Protein 7K5N (pdb70)

Sequence (237 aa):
ERSLQRELQQRLLATNHQLRHVFIEPYLNEMERQFSLIYDQIKVEDISGPRLRNTDSYLREWRLYKGVMADLIYIYVGTAERQMLIYPEWQADADFDPRVRPWYQLASQHVGKMVWTEPYYDYTNGTLVIALARAITDKEGKVRGVFAVDAILAPFSAQLNRQWNSGYQMIVNQSGKVLAHPDPSQLLKPMTHPTWLSRFSGEDGIFLDQASRQFVAYSSRLPDHNWVLISVLPASSI

Solvent-accessible surface area: 11908 Å² total

Nearest PDB structures (foldseek):
  7k5n-assembly1_A-2  TM=1.004E+00  e=1.304E-51  Aeromonas caviae
  6mni-assembly1_B  TM=7.266E-01  e=1.705E-14  Pseudomonas syringae pv. actinidiae
  6iov-assembly1_B-2  TM=7.358E-01  e=7.005E-14  Vibrio cholerae
  5ltv-assembly3_C  TM=7.178E-01  e=5.152E-14  Pseudomonas aeruginosa
  7w0w-assembly1_A  TM=8.661E-01  e=5.706E-07  Bacillus velezensis

Structure (mmCIF, N/CA/C/O backbone):
data_7K5N
#
_entry.id   7K5N
#
_cell.length_a   86.188
_cell.length_b   86.188
_cell.length_c   75.078
_cell.angle_alpha   90.000
_cell.angle_beta   90.000
_cell.angle_gamma   90.000
#
_symmetry.space_group_name_H-M   'P 41 2 2'
#
loop_
_entity.id
_entity.type
_entity.pdbx_description
1 polymer 'Sensor domain-containing diguanylate cyclase'
2 non-polymer PROLINE
3 non-polymer GLYCEROL
4 water water
#
loop_
_atom_site.group_PDB
_atom_site.id
_atom_site.type_symbol
_atom_site.label_atom_id
_atom_site.label_alt_id
_atom_site.label_comp_id
_atom_site.label_asym_id
_atom_site.label_entity_id
_atom_site.label_seq_id
_atom_site.pdbx_PDB_ins_code
_atom_site.Cartn_x
_atom_site.Cartn_y
_atom_site.Cartn_z
_atom_site.occupancy
_atom_site.B_iso_or_equiv
_atom_site.auth_seq_id
_atom_site.auth_comp_id
_a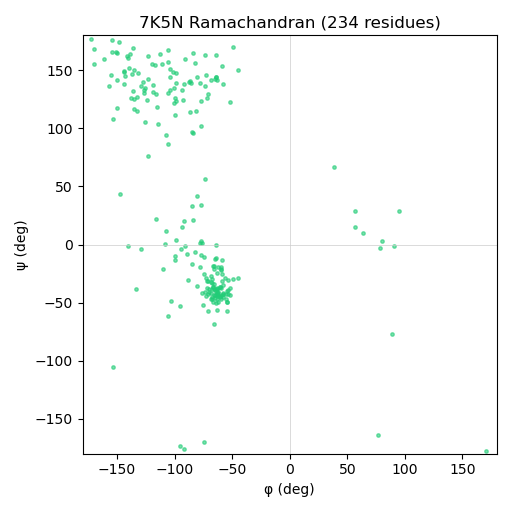tom_site.auth_asym_id
_atom_site.auth_atom_id
_atom_site.pdbx_PDB_model_num
ATOM 1 N N . GLU A 1 25 ? 9.631 3.174 59.500 1.00 87.21 44 GLU A N 1
ATOM 2 C CA . GLU A 1 25 ? 8.408 3.233 58.700 1.00 88.34 44 GLU A CA 1
ATOM 3 C C . GLU A 1 25 ? 8.676 3.729 57.263 1.00 95.42 44 GLU A C 1
ATOM 4 O O . GLU A 1 25 ? 9.326 3.044 56.459 1.00 90.99 44 GLU A O 1
ATOM 7 N N . ARG A 1 26 ? 8.147 4.902 56.925 1.00 101.73 45 ARG A N 1
ATOM 8 C CA . ARG A 1 26 ? 8.413 5.531 55.634 1.00 97.85 45 ARG A CA 1
ATOM 9 C C . ARG A 1 26 ? 9.485 6.610 55.724 1.00 94.91 45 ARG A C 1
ATOM 10 O O . ARG A 1 26 ? 9.990 7.057 54.688 1.00 97.01 45 ARG A O 1
ATOM 31 N N . SER A 1 27 ? 9.842 7.042 56.931 1.00 95.43 46 SER A N 1
ATOM 32 C CA . SER A 1 27 ? 10.972 7.946 57.088 1.00 98.50 46 SER A CA 1
ATOM 33 C C . SER A 1 27 ? 12.287 7.292 56.679 1.00 93.71 46 SER A C 1
ATOM 34 O O . SER A 1 27 ? 13.301 7.992 56.562 1.00 87.39 46 SER A O 1
ATOM 42 N N . LEU A 1 28 ? 12.298 5.970 56.488 1.00 93.93 47 LEU A N 1
ATOM 43 C CA . LEU A 1 28 ? 13.454 5.313 55.890 1.00 86.37 47 LEU A CA 1
ATOM 44 C C . LEU A 1 28 ? 13.714 5.873 54.498 1.00 85.50 47 LEU A C 1
ATOM 45 O O . LEU A 1 28 ? 14.849 6.215 54.147 1.00 79.90 47 LEU A O 1
ATOM 49 N N . GLN A 1 29 ? 12.663 5.990 53.691 1.00 83.89 48 GLN A N 1
ATOM 50 C CA . GLN A 1 29 ? 12.821 6.597 52.380 1.00 75.64 48 GLN A CA 1
ATOM 51 C C . GLN A 1 29 ? 13.184 8.067 52.482 1.00 71.96 48 GLN A C 1
ATOM 52 O O . GLN A 1 29 ? 13.757 8.612 51.535 1.00 76.11 48 GLN A O 1
ATOM 66 N N . ARG A 1 30 ? 12.910 8.710 53.610 1.00 79.64 49 ARG A N 1
ATOM 67 C CA . ARG A 1 30 ? 13.365 10.080 53.824 1.00 79.57 49 ARG A CA 1
ATOM 68 C C . ARG A 1 30 ? 14.891 10.131 53.901 1.00 77.48 49 ARG A C 1
ATOM 69 O O . ARG A 1 30 ? 15.534 10.690 53.004 1.00 77.52 49 ARG A O 1
ATOM 73 N N . GLU A 1 31 ? 15.487 9.560 54.957 1.00 75.61 50 GLU A N 1
ATOM 74 C CA . GLU A 1 31 ? 16.943 9.626 55.103 1.00 75.69 50 GLU A CA 1
ATOM 75 C C . GLU A 1 31 ? 17.636 9.047 53.878 1.00 64.17 50 GLU A C 1
ATOM 76 O O . GLU A 1 31 ? 18.769 9.425 53.569 1.00 59.26 50 GLU A O 1
ATOM 88 N N . LEU A 1 32 ? 16.983 8.108 53.204 1.00 59.24 51 LEU A N 1
ATOM 89 C CA . LEU A 1 32 ? 17.604 7.417 52.083 1.00 66.33 51 LEU A CA 1
ATOM 90 C C . LEU A 1 32 ? 17.737 8.335 50.877 1.00 61.05 51 LEU A C 1
ATOM 91 O O . LEU A 1 32 ? 18.764 8.334 50.179 1.00 54.81 51 LEU A O 1
ATOM 107 N N . GLN A 1 33 ? 16.705 9.112 50.601 1.00 59.44 52 GLN A N 1
ATOM 108 C CA . GLN A 1 33 ? 16.804 10.028 49.476 1.00 59.73 52 GLN A CA 1
ATOM 109 C C . GLN A 1 33 ? 17.785 11.140 49.781 1.00 56.10 52 GLN A C 1
ATOM 110 O O . GLN A 1 33 ? 18.614 11.491 48.933 1.00 49.59 52 GLN A O 1
ATOM 124 N N . GLN A 1 34 ? 17.762 11.663 50.999 1.00 56.84 53 GLN A N 1
ATOM 125 C CA . GLN A 1 34 ? 18.690 12.742 51.297 1.00 60.01 53 GLN A CA 1
ATOM 126 C C . GLN A 1 34 ? 20.128 12.231 51.296 1.00 55.62 53 GLN A C 1
ATOM 127 O O . GLN A 1 34 ? 21.042 12.983 50.929 1.00 54.05 53 GLN A O 1
ATOM 141 N N . ARG A 1 35 ? 20.346 10.953 51.646 1.00 46.84 54 ARG A N 1
ATOM 142 C CA . ARG A 1 35 ? 21.699 10.409 51.547 1.00 51.59 54 ARG A CA 1
ATOM 143 C C . ARG A 1 35 ? 22.110 10.183 50.074 1.00 43.72 54 ARG A C 1
ATOM 144 O O . ARG A 1 35 ? 23.268 10.425 49.709 1.00 49.60 54 ARG A O 1
ATOM 148 N N . LEU A 1 36 ? 21.208 9.619 49.280 1.00 50.01 55 LEU A N 1
ATOM 149 C CA . LEU A 1 36 ? 21.469 9.396 47.863 1.00 50.99 55 LEU A CA 1
ATOM 150 C C . LEU A 1 36 ? 21.735 10.707 47.147 1.00 48.72 55 LEU A C 1
ATOM 151 O O . LEU A 1 36 ? 22.551 10.764 46.216 1.00 55.16 55 LEU A O 1
ATOM 167 N N . LEU A 1 37 ? 21.036 11.765 47.546 1.00 42.70 56 LEU A N 1
ATOM 168 C CA . LEU A 1 37 ? 21.303 13.072 46.978 1.00 53.19 56 LEU A CA 1
ATOM 169 C C . LEU A 1 37 ? 22.624 13.625 47.468 1.00 50.19 56 LEU A C 1
ATOM 170 O O . LEU A 1 37 ? 23.340 14.290 46.697 1.00 44.47 56 LEU A O 1
ATOM 186 N N . ALA A 1 38 ? 22.969 13.391 48.743 1.00 51.59 57 ALA A N 1
ATOM 187 C CA . ALA A 1 38 ? 24.218 13.933 49.255 1.00 45.78 57 ALA A CA 1
ATOM 188 C C . ALA A 1 38 ? 25.411 13.250 48.589 1.00 40.69 57 ALA A C 1
ATOM 189 O O . ALA A 1 38 ? 26.419 13.901 48.310 1.00 46.12 57 ALA A O 1
ATOM 196 N N . THR A 1 39 ? 25.306 11.941 48.351 1.00 42.85 58 THR A N 1
ATOM 197 C CA . THR A 1 39 ? 26.381 11.206 47.705 1.00 44.50 58 THR A CA 1
ATOM 198 C C . THR A 1 39 ? 26.548 11.675 46.258 1.00 43.66 58 THR A C 1
ATOM 199 O O . THR A 1 39 ? 27.667 11.746 45.750 1.00 42.21 58 THR A O 1
ATOM 210 N N . ASN A 1 40 ? 25.432 11.988 45.600 1.00 50.07 59 ASN A N 1
ATOM 211 C CA . ASN A 1 40 ? 25.461 12.500 44.225 1.00 43.67 59 ASN A CA 1
ATOM 212 C C . ASN A 1 40 ? 26.176 13.847 44.156 1.00 47.06 59 ASN A C 1
ATOM 213 O O . ASN A 1 40 ? 27.096 14.015 43.359 1.00 50.21 59 ASN A O 1
ATOM 224 N N . HIS A 1 41 ? 25.845 14.788 45.067 1.00 43.89 60 HIS A N 1
ATOM 225 C CA . HIS A 1 41 ? 26.568 16.069 45.112 1.00 47.52 60 HIS A CA 1
ATOM 226 C C . HIS A 1 41 ? 28.055 15.885 45.392 1.00 51.26 60 HIS A C 1
ATOM 227 O O . HIS A 1 41 ? 28.904 16.604 44.843 1.00 50.94 60 HIS A O 1
ATOM 241 N N . GLN A 1 42 ? 28.382 15.016 46.356 1.00 47.14 61 GLN A N 1
ATOM 242 C CA . GLN A 1 42 ? 29.781 14.853 46.730 1.00 43.99 61 GLN A CA 1
ATOM 243 C C . GLN A 1 42 ? 30.546 14.199 45.578 1.00 48.78 61 GLN A C 1
ATOM 244 O O . GLN A 1 42 ? 31.661 14.605 45.263 1.00 48.51 61 GLN A O 1
ATOM 258 N N . LEU A 1 43 ? 29.957 13.192 44.938 1.00 46.00 62 LEU A N 1
ATOM 259 C CA . LEU A 1 43 ? 30.634 12.566 43.800 1.00 49.85 62 LEU A CA 1
ATOM 260 C C . LEU A 1 43 ? 30.826 13.578 42.673 1.00 49.27 62 LEU A C 1
ATOM 261 O O . LEU A 1 43 ? 31.903 13.660 42.075 1.00 52.06 62 LEU A O 1
ATOM 277 N N . ARG A 1 44 ? 29.810 14.400 42.407 1.00 46.76 63 ARG A N 1
ATOM 278 C CA . ARG A 1 44 ? 29.949 15.390 41.348 1.00 48.06 63 ARG A CA 1
ATOM 279 C C . ARG A 1 44 ? 31.044 16.387 41.669 1.00 50.35 63 ARG A C 1
ATOM 280 O O . ARG A 1 44 ? 31.857 16.735 40.819 1.00 49.90 63 ARG A O 1
ATOM 301 N N . HIS A 1 45 ? 31.100 16.816 42.912 1.00 49.57 64 HIS A N 1
ATOM 302 C CA . HIS A 1 45 ? 31.916 17.955 43.296 1.00 47.37 64 HIS A CA 1
ATOM 303 C C . HIS A 1 45 ? 33.384 17.585 43.468 1.00 48.20 64 HIS A C 1
ATOM 304 O O . HIS A 1 45 ? 34.269 18.393 43.169 1.00 49.72 64 HIS A O 1
ATOM 318 N N . VAL A 1 46 ? 33.684 16.390 43.974 1.00 49.12 65 VAL A N 1
ATOM 319 C CA . VAL A 1 46 ? 35.060 16.056 44.326 1.00 46.75 65 VAL A CA 1
ATOM 320 C C . VAL A 1 46 ? 35.683 15.012 43.407 1.00 47.85 65 VAL A C 1
ATOM 321 O O . VAL A 1 46 ? 36.923 14.939 43.347 1.00 45.08 65 VAL A O 1
ATOM 334 N N . PHE A 1 47 ? 34.872 14.202 42.701 1.00 50.23 66 PHE A N 1
ATOM 335 C CA . PHE A 1 47 ? 35.375 13.262 41.705 1.00 48.11 66 PHE A CA 1
ATOM 336 C C . PHE A 1 47 ? 35.115 13.698 40.265 1.00 48.67 66 PHE A C 1
ATOM 337 O O . PHE A 1 47 ? 36.064 13.859 39.496 1.00 44.66 66 PHE A O 1
ATOM 3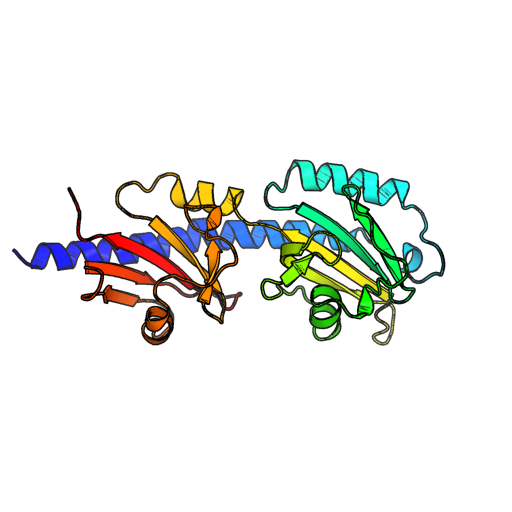54 N N . ILE A 1 48 ? 33.849 13.841 39.867 1.00 48.83 67 ILE A N 1
ATOM 355 C CA . ILE A 1 48 ? 33.533 14.004 38.446 1.00 46.76 67 ILE A CA 1
ATOM 356 C C . ILE A 1 48 ? 34.128 15.299 37.903 1.00 52.14 67 ILE A C 1
ATOM 357 O O . ILE A 1 48 ? 34.833 15.293 36.886 1.00 45.15 67 ILE A O 1
ATOM 373 N N . GLU A 1 49 ? 33.889 16.430 38.588 1.00 45.21 68 GLU A N 1
ATOM 374 C CA . GLU A 1 49 ? 34.359 17.705 38.087 1.00 47.29 68 GLU A CA 1
ATOM 375 C C . GLU A 1 49 ? 35.891 17.778 38.074 1.00 44.01 68 GLU A C 1
ATOM 376 O O . GLU A 1 49 ? 36.469 18.260 37.112 1.00 50.72 68 GLU A O 1
ATOM 388 N N . PRO A 1 50 ? 36.577 17.225 39.076 1.00 42.44 69 PRO A N 1
ATOM 389 C CA . PRO A 1 50 ? 38.059 17.231 39.004 1.00 45.12 69 PRO A CA 1
ATOM 390 C C . PRO A 1 50 ? 38.612 16.273 37.955 1.00 46.33 69 PRO A C 1
ATOM 391 O O . PRO A 1 50 ? 39.660 16.566 37.365 1.00 48.12 69 PRO A O 1
ATOM 402 N N . TYR A 1 51 ? 37.922 15.160 37.699 1.00 44.75 70 TYR A N 1
ATOM 403 C CA . TYR A 1 51 ? 38.357 14.215 36.681 1.00 46.84 70 TYR A CA 1
ATOM 404 C C . TYR A 1 51 ? 38.255 14.843 35.298 1.00 46.01 70 TYR A C 1
ATOM 405 O O . TYR A 1 51 ? 39.184 14.759 34.501 1.00 47.03 70 TYR A O 1
ATOM 423 N N . LEU A 1 52 ? 37.106 15.441 35.003 1.00 43.31 71 LEU A N 1
ATOM 424 C CA . LEU A 1 52 ? 36.905 16.085 33.708 1.00 45.57 71 LEU A CA 1
ATOM 425 C C . LEU A 1 52 ? 37.842 17.259 33.557 1.00 53.38 71 LEU A C 1
ATOM 426 O O . LEU A 1 52 ? 38.490 17.428 32.519 1.00 49.34 71 LEU A O 1
ATOM 442 N N . ASN A 1 53 ? 37.972 18.049 34.609 1.00 46.07 72 ASN A N 1
ATOM 443 C CA . ASN A 1 53 ? 38.837 19.195 34.526 1.00 49.07 72 ASN A CA 1
ATOM 444 C C . ASN A 1 53 ? 40.278 18.803 34.212 1.00 52.78 72 ASN A C 1
ATOM 445 O O . ASN A 1 53 ? 40.983 19.518 33.489 1.00 52.74 72 ASN A O 1
ATOM 456 N N . GLU A 1 54 ? 40.758 17.692 34.767 1.00 43.66 73 GLU A N 1
ATOM 457 C CA . GLU A 1 54 ? 42.151 17.348 34.486 1.00 52.37 73 GLU A CA 1
ATOM 458 C C . GLU A 1 54 ? 42.286 16.839 33.062 1.00 47.21 73 GLU A C 1
ATOM 459 O O . GLU A 1 54 ? 43.267 17.139 32.376 1.00 49.85 73 GLU A O 1
ATOM 471 N N . MET A 1 55 ? 41.321 16.023 32.634 1.00 45.85 74 MET A N 1
ATOM 472 C CA . MET A 1 55 ? 41.322 15.496 31.276 1.00 53.46 74 MET A CA 1
ATOM 473 C C . MET A 1 55 ? 41.328 16.640 30.265 1.00 48.47 74 MET A C 1
ATOM 474 O O . MET A 1 55 ? 42.102 16.625 29.301 1.00 49.35 74 MET A O 1
ATOM 488 N N . GLU A 1 56 ? 40.483 17.657 30.484 1.00 49.38 75 GLU A N 1
ATOM 489 C CA . GLU A 1 56 ? 40.466 18.816 29.589 1.00 53.12 75 GLU A CA 1
ATOM 490 C C . GLU A 1 56 ? 41.713 19.682 29.740 1.00 54.42 75 GLU A C 1
ATOM 491 O O . GLU A 1 56 ? 42.171 20.264 28.753 1.00 51.38 75 GLU A O 1
ATOM 503 N N . ARG A 1 57 ? 42.305 19.758 30.943 1.00 46.94 76 ARG A N 1
ATOM 504 C CA . ARG A 1 57 ? 43.594 20.428 31.052 1.00 44.29 76 ARG A CA 1
ATOM 505 C C . ARG A 1 57 ? 44.676 19.660 30.284 1.00 52.99 76 ARG A C 1
ATOM 506 O O . ARG A 1 57 ? 45.526 20.272 29.634 1.00 53.00 76 ARG A O 1
ATOM 513 N N . GLN A 1 58 ? 44.703 18.333 30.408 1.00 44.15 77 GLN A N 1
ATOM 514 C CA . GLN A 1 58 ? 45.674 17.543 29.670 1.00 46.97 77 GLN A CA 1
ATOM 515 C C . GLN A 1 58 ? 45.443 17.676 28.172 1.00 51.30 77 GLN A C 1
ATOM 516 O O . GLN A 1 58 ? 46.397 17.711 27.396 1.00 52.16 77 GLN A O 1
ATOM 530 N N . PHE A 1 59 ? 44.177 17.722 27.749 1.00 55.06 78 PHE A N 1
ATOM 531 C CA . PHE A 1 59 ? 43.852 17.985 26.354 1.00 49.53 78 PHE A CA 1
ATOM 532 C C . PHE A 1 59 ? 44.500 19.287 25.888 1.00 56.49 78 PHE A C 1
ATOM 533 O O . PHE A 1 59 ? 45.134 19.337 24.833 1.00 54.93 78 PHE A O 1
ATOM 550 N N . SER A 1 60 ? 44.339 20.363 26.659 1.00 49.27 79 SER A N 1
ATOM 551 C CA . SER A 1 60 ? 44.890 21.659 26.245 1.00 47.96 79 SER A CA 1
ATOM 552 C C . SER A 1 60 ? 46.410 21.684 26.256 1.00 53.94 79 SER A C 1
ATOM 553 O O . SER A 1 60 ? 47.026 22.404 25.453 1.00 55.42 79 SER A O 1
ATOM 561 N N . LEU A 1 61 ? 47.034 20.954 27.169 1.00 46.74 80 LEU A N 1
ATOM 562 C CA . LEU A 1 61 ? 48.484 20.861 27.147 1.00 55.23 80 LEU A CA 1
ATOM 563 C C . LEU A 1 61 ? 48.989 20.171 25.886 1.00 56.45 80 LEU A C 1
ATOM 564 O O . LEU A 1 61 ? 50.043 20.543 25.347 1.00 52.29 80 LEU A O 1
ATOM 580 N N . ILE A 1 62 ? 48.301 19.119 25.450 1.00 58.48 81 ILE A N 1
ATOM 581 C CA . ILE A 1 62 ? 48.685 18.429 24.226 1.00 52.78 81 ILE A CA 1
ATOM 582 C C . ILE A 1 62 ? 48.439 19.350 23.032 1.00 58.52 81 ILE A C 1
ATOM 583 O O . ILE A 1 62 ? 49.292 19.529 22.155 1.00 58.60 81 ILE A O 1
ATOM 599 N N . TYR A 1 63 ? 47.272 19.988 23.026 1.00 57.25 82 TYR A N 1
ATOM 600 C CA . TYR A 1 63 ? 46.913 20.893 21.950 1.00 50.49 82 TYR A CA 1
ATOM 601 C C . TYR A 1 63 ? 47.909 22.032 21.796 1.00 64.55 82 TYR A C 1
ATOM 602 O O . TYR A 1 63 ? 48.278 22.384 20.662 1.00 61.36 82 TYR A O 1
ATOM 620 N N . ASP A 1 64 ? 48.344 22.638 22.908 1.00 58.71 83 ASP A N 1
ATOM 621 C CA . ASP A 1 64 ? 49.260 23.768 22.815 1.00 63.39 83 ASP A CA 1
ATOM 622 C C . ASP A 1 64 ? 50.619 23.369 22.252 1.00 56.70 83 ASP A C 1
ATOM 623 O O . ASP A 1 64 ? 51.396 24.241 21.856 1.00 60.13 83 ASP A O 1
ATOM 632 N N . GLN A 1 65 ? 50.960 22.089 22.259 1.00 58.49 84 GLN A N 1
ATOM 633 C CA . GLN A 1 65 ? 52.230 21.694 21.670 1.00 58.50 84 GLN A CA 1
ATOM 634 C C . GLN A 1 65 ? 52.199 21.673 20.142 1.00 63.31 84 GLN A C 1
ATOM 635 O O . GLN A 1 65 ? 53.220 21.343 19.536 1.00 57.95 84 GLN A O 1
ATOM 649 N N . ILE A 1 66 ? 51.067 22.036 19.531 1.00 54.10 85 ILE A N 1
ATOM 650 C CA . ILE A 1 66 ? 50.846 21.910 18.095 1.00 68.84 85 ILE A CA 1
ATOM 651 C C . ILE A 1 66 ? 51.090 23.260 17.454 1.00 63.96 85 ILE A C 1
ATOM 652 O O . ILE A 1 66 ? 50.456 24.261 17.818 1.00 63.28 85 ILE A O 1
ATOM 668 N N . LYS A 1 67 ? 52.002 23.280 16.486 1.00 67.96 86 LYS A N 1
ATOM 669 C CA . LYS A 1 67 ? 52.394 24.494 15.790 1.00 65.43 86 LYS A CA 1
ATOM 670 C C . LYS A 1 67 ? 51.659 24.529 14.463 1.00 69.69 86 LYS A C 1
ATOM 671 O O . LYS A 1 67 ? 51.732 23.563 13.695 1.00 67.87 86 LYS A O 1
ATOM 690 N N . VAL A 1 68 ? 50.946 25.634 14.194 1.00 73.06 87 VAL A N 1
ATOM 691 C CA . VAL A 1 68 ? 50.141 25.702 12.976 1.00 76.13 87 VAL A CA 1
ATOM 692 C C . VAL A 1 68 ? 50.998 25.402 11.753 1.00 76.48 87 VAL A C 1
ATOM 693 O O . VAL A 1 68 ? 50.562 24.722 10.818 1.00 69.42 87 VAL A O 1
ATOM 706 N N . GLU A 1 69 ? 52.234 25.912 11.738 1.00 78.21 88 GLU A N 1
ATOM 707 C CA . GLU A 1 69 ? 53.056 25.773 10.539 1.00 84.98 88 GLU A CA 1
ATOM 708 C C . GLU A 1 69 ? 53.244 24.306 10.168 1.00 86.89 88 GLU A C 1
ATOM 709 O O . GLU A 1 69 ? 53.272 23.970 8.977 1.00 97.37 88 GLU A O 1
ATOM 721 N N . ASP A 1 70 ? 53.329 23.415 11.166 1.00 73.67 89 ASP A N 1
ATOM 722 C CA . ASP A 1 70 ? 53.460 21.997 10.864 1.00 78.79 89 ASP A CA 1
ATOM 723 C C . ASP A 1 70 ? 52.240 21.423 10.136 1.00 77.35 89 ASP A C 1
ATOM 724 O O . ASP A 1 70 ? 52.325 20.292 9.642 1.00 76.88 89 ASP A O 1
ATOM 733 N N . ILE A 1 71 ? 51.120 22.159 10.056 1.00 76.53 90 ILE A N 1
ATOM 734 C CA . ILE A 1 71 ? 49.870 21.560 9.602 1.00 75.41 90 ILE A CA 1
ATOM 735 C C . ILE A 1 71 ? 49.037 22.454 8.698 1.00 75.85 90 ILE A C 1
ATOM 736 O O . ILE A 1 71 ? 47.941 22.057 8.276 1.00 80.81 90 ILE A O 1
ATOM 751 N N . SER A 1 72 ? 49.492 23.674 8.434 1.00 74.61 91 SER A N 1
ATOM 752 C CA . SER A 1 72 ? 48.762 24.498 7.476 1.00 77.57 91 SER A CA 1
ATOM 753 C C . SER A 1 72 ? 49.325 24.362 6.067 1.00 73.88 91 SER A C 1
ATOM 754 O O . SER A 1 72 ? 49.002 25.190 5.209 1.00 67.24 91 SER A O 1
ATOM 761 N N . GLY A 1 73 ? 50.148 23.345 5.818 1.00 64.81 92 GLY A N 1
ATOM 762 C CA . GLY A 1 73 ? 50.803 23.178 4.534 1.00 74.57 92 GLY A CA 1
ATOM 763 C C . GLY A 1 73 ? 50.504 21.839 3.888 1.00 73.82 92 GLY A C 1
ATOM 764 O O . GLY A 1 73 ? 50.074 20.879 4.553 1.00 62.14 92 GLY A O 1
ATOM 768 N N . PRO A 1 74 ? 50.754 21.737 2.572 1.00 69.39 93 PRO A N 1
ATOM 769 C CA . PRO A 1 74 ? 50.294 20.544 1.835 1.00 73.89 93 PRO A CA 1
ATOM 770 C C . PRO A 1 74 ? 50.729 19.245 2.490 1.00 71.41 93 PRO A C 1
ATOM 771 O O . PRO A 1 74 ? 49.930 18.303 2.596 1.00 66.66 93 PRO A O 1
ATOM 782 N N . ARG A 1 75 ? 51.982 19.172 2.928 1.00 68.35 94 ARG A N 1
ATOM 783 C CA . ARG A 1 75 ? 52.502 18.036 3.663 1.00 76.62 94 ARG A CA 1
ATOM 784 C C . ARG A 1 75 ? 52.670 18.388 5.138 1.00 79.14 94 ARG A C 1
ATOM 785 O O . ARG A 1 75 ? 52.812 19.551 5.532 1.00 68.16 94 ARG A O 1
ATOM 798 N N . LEU A 1 76 ? 52.677 17.359 5.958 1.00 73.72 95 LEU A N 1
ATOM 799 C CA . LEU A 1 76 ? 52.876 17.537 7.381 1.00 84.18 95 LEU A CA 1
ATOM 800 C C . LEU A 1 76 ? 54.356 17.422 7.713 1.00 81.38 95 LEU A C 1
ATOM 801 O O . LEU A 1 76 ? 55.057 16.548 7.191 1.00 79.72 95 LEU A O 1
ATOM 817 N N . ARG A 1 77 ? 54.832 18.301 8.582 1.00 79.42 96 ARG A N 1
ATOM 818 C CA . ARG A 1 77 ? 56.219 18.238 9.008 1.00 76.32 96 ARG A CA 1
ATOM 819 C C . ARG A 1 77 ? 56.302 17.812 10.470 1.00 79.86 96 ARG A C 1
ATOM 820 O O . ARG A 1 77 ? 55.353 17.955 11.249 1.00 74.18 96 ARG A O 1
ATOM 827 N N . ASN A 1 78 ? 57.456 17.240 10.815 1.00 74.34 97 ASN A N 1
ATOM 828 C CA . ASN A 1 78 ? 57.764 16.835 12.183 1.00 79.16 97 ASN A CA 1
ATOM 829 C C . ASN A 1 78 ? 56.717 15.872 12.728 1.00 82.39 97 ASN A C 1
ATOM 830 O O . ASN A 1 78 ? 56.479 15.815 13.942 1.00 80.27 97 ASN A O 1
ATOM 841 N N . THR A 1 79 ? 56.086 15.087 11.849 1.00 74.94 98 THR A N 1
ATOM 842 C CA . THR A 1 79 ? 55.078 14.148 12.335 1.00 69.63 98 THR A CA 1
ATOM 843 C C . THR A 1 79 ? 55.691 13.123 13.288 1.00 72.57 98 THR A C 1
ATOM 844 O O . THR A 1 79 ? 55.131 12.860 14.358 1.00 68.77 98 THR A O 1
ATOM 855 N N . ASP A 1 80 ? 56.862 12.567 12.951 1.00 72.31 99 ASP A N 1
ATOM 856 C CA . ASP A 1 80 ? 57.519 11.642 13.874 1.00 72.25 99 ASP A CA 1
ATOM 857 C C . ASP A 1 80 ? 57.515 12.171 15.314 1.00 76.24 99 ASP A C 1
ATOM 858 O O . ASP A 1 80 ? 57.492 11.389 16.267 1.00 7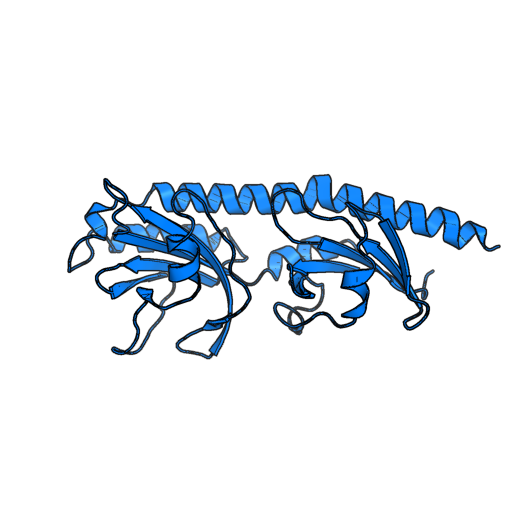1.98 99 ASP A O 1
ATOM 865 N N . SER A 1 81 ? 57.500 13.498 15.494 1.00 77.93 100 SER A N 1
ATOM 866 C CA . SER A 1 81 ? 57.527 14.067 16.840 1.00 74.87 100 SER A CA 1
ATOM 867 C C . SER A 1 81 ? 56.175 13.942 17.538 1.00 71.04 100 SER A C 1
ATOM 868 O O . SER A 1 81 ? 56.106 13.442 18.671 1.00 69.27 100 SER A O 1
ATOM 876 N N . TYR A 1 82 ? 55.099 14.396 16.882 1.00 66.45 101 TYR A N 1
ATOM 877 C CA . TYR A 1 82 ? 53.760 14.312 17.471 1.00 65.19 101 TYR A CA 1
ATOM 878 C C . TYR A 1 82 ? 53.312 12.872 17.708 1.00 64.27 101 TYR A C 1
ATOM 879 O O . TYR A 1 82 ? 52.652 12.586 18.711 1.00 59.32 101 TYR A O 1
ATOM 897 N N . LEU A 1 83 ? 53.628 11.943 16.798 1.00 60.08 102 LEU A N 1
ATOM 898 C CA . LEU A 1 83 ? 53.231 10.562 17.062 1.00 55.74 102 LEU A CA 1
ATOM 899 C C . LEU A 1 83 ? 54.022 9.976 18.225 1.00 65.86 102 LEU A C 1
ATOM 900 O O . LEU A 1 83 ? 53.511 9.109 18.953 1.00 58.13 102 LEU A O 1
ATOM 916 N N . ARG A 1 84 ? 55.280 10.407 18.387 1.00 59.57 103 ARG A N 1
ATOM 917 C CA . ARG A 1 84 ? 56.036 10.039 19.579 1.00 71.14 103 ARG A CA 1
ATOM 918 C C . ARG A 1 84 ? 55.360 10.587 20.835 1.00 59.59 103 ARG A C 1
ATOM 919 O O . ARG A 1 84 ? 55.228 9.869 21.835 1.00 65.81 103 ARG A O 1
ATOM 932 N N . GLU A 1 85 ? 54.897 11.842 20.781 1.00 63.92 104 GLU A N 1
ATOM 933 C CA . GLU A 1 85 ? 54.194 12.455 21.910 1.00 65.33 104 GLU A CA 1
ATOM 934 C C . GLU A 1 85 ? 52.895 11.723 22.205 1.00 60.77 104 GLU A C 1
ATOM 935 O O . GLU A 1 85 ? 52.635 11.310 23.333 1.00 54.73 104 GLU A O 1
ATOM 947 N N . TRP A 1 86 ? 52.029 11.629 21.192 1.00 55.55 105 TRP A N 1
ATOM 948 C CA . TRP A 1 86 ? 50.684 11.087 21.369 1.00 52.55 105 TRP A CA 1
ATOM 949 C C . TRP A 1 86 ? 50.708 9.669 21.905 1.00 57.02 105 TRP A C 1
ATOM 950 O O . TRP A 1 86 ? 49.942 9.337 22.821 1.00 60.83 105 TRP A O 1
ATOM 971 N N . ARG A 1 87 ? 51.609 8.820 21.405 1.00 54.37 106 ARG A N 1
ATOM 972 C CA . ARG A 1 87 ? 51.676 7.478 21.975 1.00 54.99 106 ARG A CA 1
ATOM 973 C C . ARG A 1 87 ? 51.851 7.544 23.482 1.00 55.92 106 ARG A C 1
ATOM 974 O O . ARG A 1 87 ? 51.250 6.765 24.226 1.00 54.80 106 ARG A O 1
ATOM 987 N N . LEU A 1 88 ? 52.712 8.451 23.932 1.00 52.31 107 LEU A N 1
ATOM 988 C CA . LEU A 1 88 ? 53.003 8.607 25.346 1.00 55.92 107 LEU A CA 1
ATOM 989 C C . LEU A 1 88 ? 51.775 9.079 26.120 1.00 53.25 107 LEU A C 1
ATOM 990 O O . LEU A 1 88 ? 51.462 8.535 27.192 1.00 55.27 107 LEU A O 1
ATOM 1006 N N . TYR A 1 89 ? 51.074 10.093 25.587 1.00 53.67 108 TYR A N 1
ATOM 1007 C CA . TYR A 1 89 ? 49.870 10.623 26.224 1.00 55.52 108 TYR A CA 1
ATOM 1008 C C . TYR A 1 89 ? 48.759 9.577 26.319 1.00 56.23 108 TYR A C 1
ATOM 1009 O O . TYR A 1 89 ? 48.148 9.382 27.383 1.00 55.11 108 TYR A O 1
ATOM 1027 N N . LYS A 1 90 ? 48.470 8.910 25.206 1.00 54.57 109 LYS A N 1
ATOM 1028 C CA . LYS A 1 90 ? 47.492 7.836 25.236 1.00 57.10 109 LYS A CA 1
ATOM 1029 C C . LYS A 1 90 ? 47.843 6.820 26.313 1.00 58.89 109 LYS A C 1
ATOM 1030 O O . LYS A 1 90 ? 46.960 6.315 27.016 1.00 61.53 109 LYS A O 1
ATOM 1049 N N . GLY A 1 91 ? 49.135 6.525 26.474 1.00 48.37 110 GLY A N 1
ATOM 1050 C CA . GLY A 1 91 ? 49.558 5.604 27.509 1.00 51.01 110 GLY A CA 1
ATOM 1051 C C . GLY A 1 91 ? 49.173 6.006 28.922 1.00 56.48 110 GLY A C 1
ATOM 1052 O O . GLY A 1 91 ? 49.311 5.168 29.825 1.00 50.64 110 GLY A O 1
ATOM 1056 N N . VAL A 1 92 ? 48.738 7.247 29.126 1.00 54.45 111 VAL A N 1
ATOM 1057 C CA . VAL A 1 92 ? 48.346 7.612 30.505 1.00 56.44 111 VAL A CA 1
ATOM 1058 C C . VAL A 1 92 ? 46.957 8.268 30.577 1.00 47.98 111 VAL A C 1
ATOM 1059 O O . VAL A 1 92 ? 46.463 8.542 31.687 1.00 58.68 111 VAL A O 1
ATOM 1072 N N . MET A 1 93 ? 46.326 8.488 29.431 1.00 51.90 112 MET A N 1
ATOM 1073 C CA . MET A 1 93 ? 44.923 8.909 29.374 1.00 50.58 112 MET A CA 1
ATOM 1074 C C . MET A 1 93 ? 44.074 7.722 28.924 1.00 51.93 112 MET A C 1
ATOM 1075 O O . MET A 1 93 ? 43.768 7.581 27.735 1.00 48.52 112 MET A O 1
ATOM 1089 N N . ALA A 1 94 ? 43.672 6.899 29.884 1.00 44.71 113 ALA A N 1
ATOM 1090 C CA . ALA A 1 94 ? 43.107 5.608 29.534 1.00 5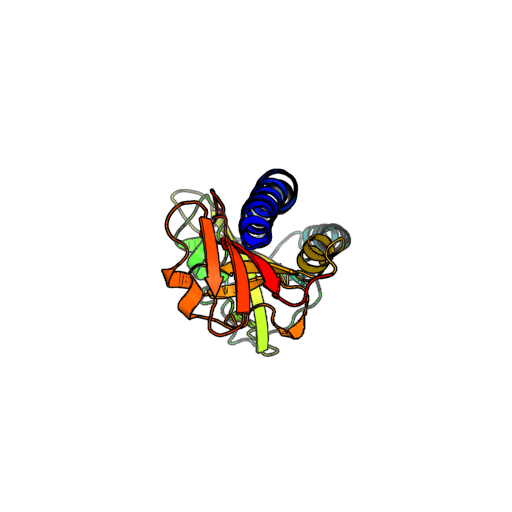0.75 113 ALA A CA 1
ATOM 1091 C C . ALA A 1 94 ? 41.768 5.683 28.814 1.00 45.85 113 ALA A C 1
ATOM 1092 O O . ALA A 1 94 ? 41.365 4.680 28.229 1.00 43.32 113 ALA A O 1
ATOM 1099 N N . ASP A 1 95 ? 41.039 6.812 28.884 1.00 40.71 114 ASP A N 1
ATOM 1100 C CA . ASP A 1 95 ? 39.788 6.920 28.172 1.00 42.27 114 ASP A CA 1
ATOM 1101 C C . ASP A 1 95 ? 39.985 7.166 26.677 1.00 46.27 114 ASP A C 1
ATOM 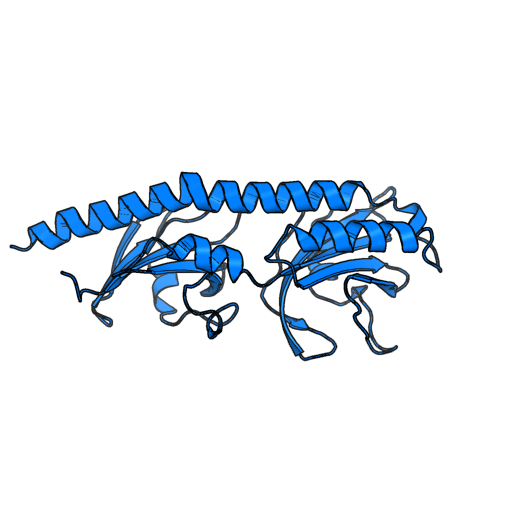1102 O O . ASP A 1 95 ? 39.002 7.099 25.938 1.00 41.23 114 ASP A O 1
ATOM 1111 N N . LEU A 1 96 ? 41.209 7.435 26.207 1.00 41.99 115 LEU A N 1
ATOM 1112 C CA . LEU A 1 96 ? 41.383 7.802 24.804 1.00 47.23 115 LEU A CA 1
ATOM 1113 C C . LEU A 1 96 ? 41.546 6.601 23.877 1.00 43.98 115 LEU A C 1
ATOM 1114 O O . LEU A 1 96 ? 42.179 5.592 24.201 1.00 48.34 115 LEU A O 1
ATOM 1130 N N . ILE A 1 97 ? 40.935 6.726 22.725 1.00 39.12 116 ILE A N 1
ATOM 1131 C CA . ILE A 1 97 ? 41.021 5.731 21.656 1.00 50.94 116 ILE A CA 1
ATOM 1132 C C . ILE A 1 97 ? 41.959 6.164 20.534 1.00 46.07 116 ILE A C 1
ATOM 1133 O O . ILE A 1 97 ? 42.777 5.360 20.071 1.00 47.00 116 ILE A O 1
ATOM 1149 N N . TYR A 1 98 ? 41.803 7.409 20.046 1.00 45.27 117 TYR A N 1
ATOM 1150 C CA . TYR A 1 98 ? 42.730 8.028 19.093 1.00 50.39 117 TYR A CA 1
ATOM 1151 C C . TYR A 1 98 ? 43.056 9.466 19.494 1.00 49.00 117 TYR A C 1
ATOM 1152 O O . TYR A 1 98 ? 42.248 10.173 20.120 1.00 44.94 117 TYR A O 1
ATOM 1170 N N . ILE A 1 99 ? 44.260 9.901 19.142 1.00 45.53 118 ILE A N 1
ATOM 1171 C CA . ILE A 1 99 ? 44.651 11.306 19.175 1.00 45.23 118 ILE A CA 1
ATOM 1172 C C . ILE A 1 99 ? 45.008 11.674 17.746 1.00 51.09 118 ILE A C 1
ATOM 1173 O O . ILE A 1 99 ? 45.755 10.937 17.089 1.00 52.48 118 ILE A O 1
ATOM 1189 N N . TYR A 1 100 ? 44.466 12.780 17.252 1.00 44.62 119 TYR A N 1
ATOM 1190 C CA . TYR A 1 100 ? 44.676 13.106 15.852 1.00 51.54 119 TYR A CA 1
ATOM 1191 C C . TYR A 1 100 ? 44.566 14.601 15.597 1.00 56.78 119 TYR A C 1
ATOM 1192 O O . TYR A 1 100 ? 44.137 15.378 16.451 1.00 50.45 119 TYR A O 1
ATOM 1210 N N . VAL A 1 101 ? 45.033 14.996 14.406 1.00 54.02 120 VAL A N 1
ATOM 1211 C CA . VAL A 1 101 ? 44.758 16.303 13.813 1.00 59.44 120 VAL A CA 1
ATOM 1212 C C . VAL A 1 101 ? 44.346 16.064 12.373 1.00 53.12 120 VAL A C 1
ATOM 1213 O O . VAL A 1 101 ? 45.047 15.346 11.651 1.00 50.37 120 VAL A O 1
ATOM 1226 N N . GLY A 1 102 ? 43.191 16.609 11.987 1.00 53.09 121 GLY A N 1
ATOM 1227 C CA . GLY A 1 102 ? 42.848 16.818 10.595 1.00 57.54 121 GLY A CA 1
ATOM 1228 C C . GLY A 1 102 ? 43.111 18.254 10.160 1.00 62.77 121 GLY A C 1
ATOM 1229 O O . GLY A 1 102 ? 42.995 19.184 10.949 1.00 57.40 121 GLY A O 1
ATOM 1233 N N . THR A 1 103 ? 43.484 18.448 8.879 1.00 57.60 122 THR A N 1
ATOM 1234 C CA . THR A 1 103 ? 43.781 19.794 8.413 1.00 58.97 122 THR A CA 1
ATOM 1235 C C . THR A 1 103 ? 42.830 20.244 7.309 1.00 66.31 122 THR A C 1
ATOM 1236 O O . THR A 1 103 ? 42.254 19.432 6.569 1.00 59.53 122 THR A O 1
ATOM 1247 N N . ALA A 1 104 ? 42.675 21.554 7.203 1.00 68.70 123 ALA A N 1
ATOM 1248 C CA . ALA A 1 104 ? 41.924 22.119 6.090 1.00 71.50 123 ALA A CA 1
ATOM 1249 C C . ALA A 1 104 ? 42.549 21.745 4.747 1.00 70.63 123 ALA A C 1
ATOM 1250 O O . ALA A 1 104 ? 41.864 21.798 3.717 1.00 70.55 123 ALA A O 1
ATOM 1257 N N . GLU A 1 105 ? 43.828 21.332 4.744 1.00 73.24 124 GLU A N 1
ATOM 1258 C CA . GLU A 1 105 ? 44.462 20.669 3.603 1.00 77.03 124 GLU A CA 1
ATOM 1259 C C . GLU A 1 105 ? 44.184 19.163 3.561 1.00 77.03 124 GLU A C 1
ATOM 1260 O O . GLU A 1 105 ? 44.970 18.418 2.935 1.00 73.00 124 GLU A O 1
ATOM 1272 N N . ARG A 1 106 ? 43.118 18.694 4.227 1.00 67.29 125 ARG A N 1
ATOM 1273 C CA . ARG A 1 106 ? 42.667 17.311 4.206 1.00 61.92 125 ARG A CA 1
ATOM 1274 C C . ARG A 1 106 ? 43.752 16.331 4.642 1.00 63.71 125 ARG A C 1
ATOM 1275 O O . ARG A 1 106 ? 43.615 15.118 4.428 1.00 59.88 125 ARG A O 1
ATOM 1296 N N . GLN A 1 107 ? 44.817 16.808 5.259 1.00 61.74 126 GLN A N 1
ATOM 1297 C CA . GLN A 1 107 ? 45.754 15.887 5.882 1.00 59.91 126 GLN A CA 1
ATOM 1298 C C . GLN A 1 107 ? 45.132 15.328 7.175 1.00 61.48 126 GLN A C 1
ATOM 1299 O O . GLN A 1 107 ? 44.143 15.842 7.693 1.00 57.93 126 GLN A O 1
ATOM 1313 N N . MET A 1 108 ? 45.707 14.226 7.651 1.00 49.26 127 MET A N 1
ATOM 1314 C CA . MET A 1 108 ? 45.217 13.516 8.826 1.00 59.62 127 MET A CA 1
ATOM 1315 C C . MET A 1 108 ? 46.435 12.871 9.470 1.00 65.49 127 MET A C 1
ATOM 1316 O O . MET A 1 108 ? 47.125 12.077 8.830 1.00 67.25 127 MET A O 1
ATOM 1330 N N . LEU A 1 109 ? 46.754 13.257 10.706 1.00 47.49 128 LEU A N 1
ATOM 1331 C CA . LEU A 1 109 ? 47.813 12.613 11.473 1.00 48.16 128 LEU A CA 1
ATOM 1332 C C . LEU A 1 109 ? 47.158 12.033 12.723 1.00 58.93 128 LEU A C 1
ATOM 1333 O O . LEU A 1 109 ? 46.324 12.710 13.342 1.00 52.83 128 LEU A O 1
ATOM 1349 N N . ILE A 1 110 ? 47.531 10.808 13.092 1.00 50.74 129 ILE A N 1
ATOM 1350 C CA . ILE A 1 110 ? 46.732 10.054 14.065 1.00 53.97 129 ILE A CA 1
ATOM 1351 C C . ILE A 1 110 ? 47.598 9.004 14.739 1.00 62.01 129 ILE A C 1
ATOM 1352 O O . ILE A 1 110 ? 48.380 8.312 14.096 1.00 54.39 129 ILE A O 1
ATOM 1368 N N . TYR A 1 111 ? 47.434 8.900 16.057 1.00 48.27 130 TYR A N 1
ATOM 1369 C CA . TYR A 1 111 ? 47.941 7.762 16.823 1.00 50.80 130 TYR A CA 1
ATOM 1370 C C . TYR A 1 111 ? 46.771 7.214 17.627 1.00 59.14 130 TYR A C 1
ATOM 1371 O O . TYR A 1 111 ? 45.926 7.994 18.108 1.00 53.03 130 TYR A O 1
ATOM 1389 N N . PRO A 1 112 ? 46.640 5.878 17.743 1.00 52.95 131 PRO A N 1
ATOM 1390 C CA . PRO A 1 112 ? 47.448 4.900 17.004 1.00 56.45 131 PRO A CA 1
ATOM 1391 C C . PRO A 1 112 ? 47.046 4.793 15.537 1.00 50.06 131 PRO A C 1
ATOM 1392 O O . PRO A 1 112 ? 46.266 5.594 15.038 1.00 46.72 131 PRO A O 1
ATOM 1403 N N . GLU A 1 113 ? 47.593 3.783 14.864 1.00 54.80 132 GLU A N 1
ATOM 1404 C CA . GLU A 1 113 ? 47.352 3.584 13.440 1.00 56.97 132 GLU A CA 1
ATOM 1405 C C . GLU A 1 113 ? 45.867 3.572 13.110 1.00 53.70 132 GLU A C 1
ATOM 1406 O O . GLU A 1 113 ? 45.112 2.762 13.657 1.00 58.98 132 GLU A O 1
ATOM 1410 N N . TRP A 1 114 ? 45.458 4.481 12.220 1.00 42.75 133 TRP A N 1
ATOM 1411 C CA . TRP A 1 114 ? 44.104 4.573 11.674 1.00 52.26 133 TRP A CA 1
ATOM 1412 C C . TRP A 1 114 ? 44.122 4.798 10.165 1.00 56.25 133 TRP A C 1
ATOM 1413 O O . TRP A 1 114 ? 44.670 5.801 9.688 1.00 59.30 133 TRP A O 1
ATOM 1434 N N . GLN A 1 115 ? 43.438 3.931 9.419 1.00 56.10 134 GLN A N 1
ATOM 1435 C CA . GLN A 1 115 ? 43.347 4.079 7.966 1.00 67.09 134 GLN A CA 1
ATOM 1436 C C . GLN A 1 115 ? 41.979 4.612 7.559 1.00 60.64 134 GLN A C 1
ATOM 1437 O O . GLN A 1 115 ? 40.968 4.275 8.186 1.00 57.54 134 GLN A O 1
ATOM 1451 N N . ALA A 1 116 ? 41.952 5.443 6.517 1.00 60.66 135 ALA A N 1
ATOM 1452 C CA . ALA A 1 116 ? 40.707 5.836 5.877 1.00 51.87 135 ALA A CA 1
ATOM 1453 C C . ALA A 1 116 ? 40.865 5.852 4.359 1.00 64.02 135 ALA A C 1
ATOM 1454 O O . ALA A 1 116 ? 41.980 5.876 3.828 1.00 62.22 135 ALA A O 1
ATOM 1461 N N . ASP A 1 117 ? 39.706 5.875 3.681 1.00 58.90 136 ASP A N 1
ATOM 1462 C CA . ASP A 1 117 ? 39.577 6.114 2.251 1.00 66.21 136 ASP A CA 1
ATOM 1463 C C . ASP A 1 117 ? 40.351 7.332 1.789 1.00 66.24 136 ASP A C 1
ATOM 1464 O O . ASP A 1 117 ? 40.837 8.128 2.608 1.00 59.73 136 ASP A O 1
ATOM 1473 N N . ALA A 1 118 ? 40.436 7.477 0.453 1.00 63.26 137 ALA A N 1
ATOM 1474 C CA . ALA A 1 118 ? 40.789 8.743 -0.180 1.00 57.50 137 ALA A CA 1
ATOM 1475 C C . ALA A 1 118 ? 39.583 9.655 -0.361 1.00 55.58 137 ALA A C 1
ATOM 1476 O O . ALA A 1 118 ? 39.766 10.852 -0.610 1.00 64.65 137 ALA A O 1
ATOM 1483 N N . ASP A 1 119 ? 38.363 9.123 -0.261 1.00 51.51 138 ASP A N 1
ATOM 1484 C CA . ASP A 1 119 ? 37.175 9.967 -0.104 1.00 56.20 138 ASP A CA 1
ATOM 1485 C C . ASP A 1 119 ? 36.998 10.518 1.314 1.00 58.67 138 ASP A C 1
ATOM 1486 O O . ASP A 1 119 ? 35.969 11.152 1.601 1.00 62.63 138 ASP A O 1
ATOM 1495 N N . PHE A 1 120 ? 37.921 10.261 2.221 1.00 59.48 139 PHE A N 1
ATOM 1496 C CA . PHE A 1 120 ? 37.774 10.801 3.581 1.00 60.38 139 PHE A CA 1
ATOM 1497 C C . PHE A 1 120 ? 38.155 12.272 3.553 1.00 53.98 139 PHE A C 1
ATOM 1498 O O . PHE A 1 120 ? 39.268 12.605 3.121 1.00 53.65 139 PHE A O 1
ATOM 1515 N N . ASP A 1 121 ? 37.231 13.142 3.984 1.00 57.04 140 ASP A N 1
ATOM 1516 C CA . ASP A 1 121 ? 37.496 14.556 4.210 1.00 58.07 140 ASP A CA 1
ATOM 1517 C C . ASP A 1 121 ? 37.365 14.910 5.686 1.00 50.80 140 ASP A C 1
ATOM 1518 O O . ASP A 1 121 ? 36.252 15.113 6.148 1.00 46.37 140 ASP A O 1
ATOM 1527 N N . PRO A 1 122 ? 38.460 15.100 6.436 1.00 52.63 141 PRO A N 1
ATOM 1528 C CA . PRO A 1 122 ? 38.293 15.451 7.866 1.00 54.81 141 PRO A CA 1
ATOM 1529 C C . PRO A 1 122 ? 37.364 16.632 8.062 1.00 61.05 141 PRO A C 1
ATOM 1530 O O . PRO A 1 122 ? 36.567 16.658 9.002 1.00 56.17 141 PRO A O 1
ATOM 1541 N N . ARG A 1 123 ? 37.435 17.613 7.161 1.00 51.91 142 ARG A N 1
ATOM 1542 C CA . ARG A 1 123 ? 36.752 18.877 7.374 1.00 51.76 142 ARG A CA 1
ATOM 1543 C C . ARG A 1 123 ? 35.261 18.712 7.529 1.00 47.17 142 ARG A C 1
ATOM 1544 O O . ARG A 1 123 ? 34.604 19.615 8.081 1.00 56.99 142 ARG A O 1
ATOM 1565 N N . VAL A 1 124 ? 34.695 17.605 7.055 1.00 52.33 143 VAL A N 1
ATOM 1566 C CA . VAL A 1 124 ? 33.247 17.405 7.116 1.00 59.94 143 VAL A CA 1
ATOM 1567 C C . VAL A 1 124 ? 32.810 16.617 8.343 1.00 59.14 143 VAL A C 1
ATOM 1568 O O . VAL A 1 124 ? 31.612 16.403 8.564 1.00 51.27 143 VAL A O 1
ATOM 1581 N N . ARG A 1 125 ? 33.746 16.158 9.133 1.00 53.84 144 ARG A N 1
ATOM 1582 C CA . ARG A 1 125 ? 33.395 15.298 10.250 1.00 55.12 144 ARG A CA 1
ATOM 1583 C C . ARG A 1 125 ? 32.945 16.107 11.450 1.00 53.85 144 ARG A C 1
ATOM 1584 O O . ARG A 1 125 ? 33.345 17.261 11.624 1.00 54.61 144 ARG A O 1
ATOM 1605 N N . PRO A 1 126 ? 32.147 15.497 12.339 1.00 54.46 145 PRO A N 1
ATOM 1606 C CA . PRO A 1 126 ? 31.480 16.296 13.387 1.00 56.93 145 PRO A CA 1
ATOM 1607 C C . PRO A 1 126 ? 32.433 16.972 14.347 1.00 52.41 145 PRO A C 1
ATOM 1608 O O . PRO A 1 126 ? 32.164 18.085 14.791 1.00 51.49 145 PRO A O 1
ATOM 1619 N N . TRP A 1 127 ? 33.536 16.317 14.705 1.00 54.93 146 TRP A N 1
ATOM 1620 C CA . TRP A 1 127 ? 34.513 16.982 15.550 1.00 46.80 146 TRP A CA 1
ATOM 1621 C C . TRP A 1 127 ? 35.103 18.184 14.825 1.00 55.20 146 TRP A C 1
ATOM 1622 O O . TRP A 1 127 ? 35.234 19.264 15.411 1.00 52.31 146 TRP A O 1
ATOM 1643 N N . TYR A 1 128 ? 35.435 18.026 13.532 1.00 48.32 147 TYR A N 1
ATOM 1644 C CA . TYR A 1 128 ? 35.973 19.168 12.785 1.00 51.15 147 TYR A CA 1
ATOM 1645 C C . TYR A 1 128 ? 34.958 20.297 12.756 1.00 46.47 147 TYR A C 1
ATOM 1646 O O . TYR A 1 128 ? 35.313 21.464 12.972 1.00 50.78 147 TYR A O 1
ATOM 1664 N N . GLN A 1 129 ? 33.693 19.970 12.486 1.00 53.35 148 GLN A N 1
ATOM 1665 C CA . GLN A 1 129 ? 32.671 21.005 12.331 1.00 50.35 148 GLN A CA 1
ATOM 1666 C C . GLN A 1 129 ? 32.375 21.695 13.645 1.00 58.50 148 GLN A C 1
ATOM 1667 O O . GLN A 1 129 ? 32.270 22.924 13.696 1.00 61.40 148 GLN A O 1
ATOM 1681 N N . LEU A 1 130 ? 32.176 20.922 14.721 1.00 60.95 149 LEU A N 1
ATOM 1682 C CA . LEU A 1 130 ? 31.864 21.559 15.993 1.00 51.52 149 LEU A CA 1
ATOM 1683 C C . LEU A 1 130 ? 33.032 22.433 16.425 1.00 46.46 149 LEU A C 1
ATOM 1684 O O . LEU A 1 130 ? 32.836 23.562 16.875 1.00 55.93 149 LEU A O 1
ATOM 1700 N N . ALA A 1 131 ? 34.266 21.953 16.243 1.00 54.34 150 ALA A N 1
ATOM 1701 C CA . ALA A 1 131 ? 35.401 22.755 16.681 1.00 48.98 150 ALA A CA 1
ATOM 1702 C C . ALA A 1 131 ? 35.529 24.033 15.851 1.00 60.93 150 ALA A C 1
ATOM 1703 O O . ALA A 1 131 ? 35.920 25.095 16.369 1.00 57.77 150 ALA A O 1
ATOM 1710 N N . SER A 1 132 ? 35.237 23.948 14.554 1.00 61.33 151 SER A N 1
ATOM 1711 C CA . SER A 1 132 ? 35.343 25.144 13.722 1.00 67.84 151 SER A CA 1
ATOM 1712 C C . SER A 1 132 ? 34.326 26.199 14.130 1.00 61.49 151 SER A C 1
ATOM 1713 O O . SER A 1 132 ? 34.647 27.393 14.091 1.00 68.73 151 SER A O 1
ATOM 1721 N N . GLN A 1 133 ? 33.129 25.816 14.575 1.00 66.62 152 GLN A N 1
ATOM 1722 C CA . GLN A 1 133 ? 32.156 26.842 14.927 1.00 61.82 152 GLN A CA 1
ATOM 1723 C C . GLN A 1 133 ? 32.201 27.240 16.403 1.00 70.58 152 GLN A C 1
ATOM 1724 O O . GLN A 1 133 ? 31.245 27.843 16.900 1.00 66.73 152 GLN A O 1
ATOM 1738 N N . HIS A 1 134 ? 33.320 26.965 17.098 1.00 66.57 153 HIS A N 1
ATOM 1739 C CA . HIS A 1 134 ? 33.537 27.451 18.458 1.00 64.79 153 HIS A CA 1
ATOM 1740 C C . HIS A 1 134 ? 35.018 27.710 18.670 1.00 65.80 153 HIS A C 1
ATOM 1741 O O . HIS A 1 134 ? 35.599 27.307 19.693 1.00 65.11 153 HIS A O 1
ATOM 1755 N N . VAL A 1 135 ? 35.654 28.329 17.686 1.00 65.52 154 VAL A N 1
ATOM 1756 C CA . VAL A 1 135 ? 37.086 28.600 17.735 1.00 68.67 154 VAL A CA 1
ATOM 1757 C C . VAL A 1 135 ? 37.482 29.141 19.106 1.00 69.00 154 VAL A C 1
ATOM 1758 O O . VAL A 1 135 ? 36.683 29.789 19.789 1.00 67.10 154 VAL A O 1
ATOM 1771 N N . GLY A 1 136 ? 38.718 28.870 19.517 1.00 65.67 155 GLY A N 1
ATOM 1772 C CA . GLY A 1 136 ? 39.206 29.333 20.796 1.00 71.55 155 GLY A CA 1
ATOM 1773 C C . GLY A 1 136 ? 38.748 28.528 21.992 1.00 68.99 155 GLY A C 1
ATOM 1774 O O . GLY A 1 136 ? 39.179 28.819 23.116 1.00 73.88 155 GLY A O 1
ATOM 1778 N N . LYS A 1 137 ? 37.907 27.520 21.797 1.00 71.99 156 LYS A N 1
ATOM 1779 C CA . LYS A 1 137 ? 37.498 26.679 22.905 1.00 71.79 156 LYS A CA 1
ATOM 1780 C C . LYS A 1 137 ? 37.410 25.227 22.468 1.00 65.60 156 LYS A C 1
ATOM 1781 O O . LYS A 1 137 ? 37.387 24.907 21.278 1.00 64.22 156 LYS A O 1
ATOM 1800 N N . MET A 1 138 ? 37.401 24.343 23.462 1.00 58.92 157 MET A N 1
ATOM 1801 C CA . MET A 1 138 ? 37.212 22.927 23.216 1.00 59.50 157 MET A CA 1
ATOM 1802 C C . MET A 1 138 ? 35.735 22.618 23.299 1.00 54.39 157 MET A C 1
ATOM 1803 O O . MET A 1 138 ? 34.950 23.380 23.859 1.00 57.03 157 MET A O 1
ATOM 1817 N N . VAL A 1 139 ? 35.357 21.499 22.700 1.00 51.30 158 VAL A N 1
ATOM 1818 C CA . VAL A 1 139 ? 33.955 21.130 22.594 1.00 49.63 158 VAL A CA 1
ATOM 1819 C C . VAL A 1 139 ? 33.860 19.615 22.458 1.00 51.34 158 VAL A C 1
ATOM 1820 O O . VAL A 1 139 ? 34.727 18.963 21.867 1.00 50.90 158 VAL A O 1
ATOM 1833 N N . TRP A 1 140 ? 32.793 19.060 23.033 1.00 50.77 159 TRP A N 1
ATOM 1834 C CA . TRP A 1 140 ? 32.505 17.637 23.017 1.00 53.00 159 TRP A CA 1
ATOM 1835 C C . TRP A 1 140 ? 31.397 17.407 22.000 1.00 53.13 159 TRP A C 1
ATOM 1836 O O . TRP A 1 140 ? 30.374 18.101 22.038 1.00 51.00 159 TRP A O 1
ATOM 1857 N N . THR A 1 141 ? 31.575 16.406 21.131 1.00 51.09 160 THR A N 1
ATOM 1858 C CA . THR A 1 141 ? 30.543 16.099 20.155 1.00 50.53 160 THR A CA 1
ATOM 1859 C C . THR A 1 141 ? 29.500 15.192 20.773 1.00 56.26 160 THR A C 1
ATOM 1860 O O . THR A 1 141 ? 29.752 14.548 21.788 1.00 45.58 160 THR A O 1
ATOM 1871 N N . GLU A 1 142 ? 28.356 15.087 20.111 1.00 51.09 161 GLU A N 1
ATOM 1872 C CA . GLU A 1 142 ? 27.465 13.961 20.357 1.00 53.42 161 GLU A CA 1
ATOM 1873 C C . GLU A 1 142 ? 28.176 12.677 19.941 1.00 51.91 161 GLU A C 1
ATOM 1874 O O . GLU A 1 142 ? 29.173 12.740 19.220 1.00 51.74 161 GLU A O 1
ATOM 1886 N N . PRO A 1 143 ? 27.695 11.506 20.396 1.00 48.55 162 PRO A N 1
ATOM 1887 C CA . PRO A 1 143 ? 28.258 10.245 19.883 1.00 52.96 162 PRO A CA 1
ATOM 1888 C C . PRO A 1 143 ? 27.996 10.105 18.389 1.00 52.09 162 PRO A C 1
ATOM 1889 O O . PRO A 1 143 ? 26.916 10.422 17.905 1.00 51.26 162 PRO A O 1
ATOM 1900 N N . TYR A 1 144 ? 28.988 9.577 17.690 1.00 47.90 163 TYR A N 1
ATOM 1901 C CA . TYR A 1 144 ? 29.013 9.461 16.242 1.00 46.47 163 TYR A CA 1
ATOM 1902 C C . TYR A 1 144 ? 29.836 8.228 15.877 1.00 50.32 163 TYR A C 1
ATOM 1903 O O . TYR A 1 144 ? 30.579 7.676 16.682 1.00 45.88 163 TYR A O 1
ATOM 1921 N N . TYR A 1 145 ? 29.712 7.794 14.635 1.00 42.28 164 TYR A N 1
ATOM 1922 C CA . TYR A 1 145 ? 30.308 6.551 14.204 1.00 44.85 164 TYR A CA 1
ATOM 1923 C C . TYR A 1 145 ? 31.606 6.792 13.458 1.00 45.68 164 TYR A C 1
ATOM 1924 O O . TYR A 1 145 ? 31.672 7.641 12.565 1.00 44.80 164 TYR A O 1
ATOM 1942 N N . ASP A 1 146 ? 32.617 5.996 13.803 1.00 44.53 165 ASP A N 1
ATOM 1943 C CA . ASP A 1 146 ? 33.917 6.127 13.169 1.00 41.79 165 ASP A CA 1
ATOM 1944 C C . ASP A 1 146 ? 33.749 5.932 11.663 1.00 41.69 165 ASP A C 1
ATOM 1945 O O . ASP A 1 146 ? 33.009 5.058 11.218 1.00 41.20 165 ASP A O 1
ATOM 1954 N N . TYR A 1 147 ? 34.433 6.762 10.895 1.00 47.65 166 TYR A N 1
ATOM 1955 C CA . TYR A 1 147 ? 34.238 6.775 9.440 1.00 44.81 166 TYR A CA 1
ATOM 1956 C C . TYR A 1 147 ? 34.581 5.438 8.823 1.00 40.10 166 TYR A C 1
ATOM 1957 O O . TYR A 1 147 ? 33.927 4.973 7.871 1.00 43.63 166 TYR A O 1
ATOM 1975 N N . THR A 1 148 ? 35.593 4.793 9.362 1.00 45.27 167 THR A N 1
ATOM 1976 C CA . THR A 1 148 ? 36.113 3.574 8.764 1.00 48.33 167 THR A CA 1
ATOM 1977 C C . THR A 1 148 ? 35.523 2.315 9.382 1.00 46.37 167 THR A C 1
ATOM 1978 O O . THR A 1 148 ? 35.016 1.466 8.648 1.00 40.45 167 THR A O 1
ATOM 1989 N N . ASN A 1 149 ? 35.549 2.124 10.695 1.00 45.50 168 ASN A N 1
ATOM 1990 C CA . ASN A 1 149 ? 35.056 0.842 11.175 1.00 40.48 168 ASN A CA 1
ATOM 1991 C C . ASN A 1 149 ? 33.717 0.911 11.886 1.00 40.95 168 ASN A C 1
ATOM 1992 O O . ASN A 1 149 ? 33.179 -0.127 12.257 1.00 41.76 168 ASN A O 1
ATOM 2003 N N . GLY A 1 150 ? 33.112 2.090 11.997 1.00 38.13 169 GLY A N 1
ATOM 2004 C CA . GLY A 1 150 ? 31.721 2.213 12.333 1.00 38.31 169 GLY A CA 1
ATOM 2005 C C . GLY A 1 150 ? 31.455 2.310 13.816 1.00 41.76 169 GLY A C 1
ATOM 2006 O O . GLY A 1 150 ? 30.307 2.476 14.199 1.00 42.11 169 GLY A O 1
ATOM 2010 N N . THR A 1 151 ? 32.497 2.238 14.624 1.00 42.09 170 THR A N 1
ATOM 2011 C CA . THR A 1 151 ? 32.397 2.162 16.063 1.00 46.23 170 THR A CA 1
ATOM 2012 C C . THR A 1 151 ? 31.878 3.461 16.649 1.00 45.38 170 THR A C 1
ATOM 2013 O O . THR A 1 151 ? 32.231 4.555 16.205 1.00 44.12 170 THR A O 1
ATOM 2024 N N . LEU A 1 152 ? 31.036 3.325 17.661 1.00 44.45 171 LEU A N 1
ATOM 2025 C CA . LEU A 1 152 ? 30.507 4.465 18.378 1.00 48.89 171 LEU A CA 1
ATOM 2026 C C . LEU A 1 152 ? 31.594 5.106 19.209 1.00 45.10 171 LEU A C 1
ATOM 2027 O O . LEU A 1 152 ? 32.264 4.434 20.000 1.00 49.02 171 LEU A O 1
ATOM 2043 N N . VAL A 1 153 ? 31.751 6.410 19.077 1.00 47.98 172 VAL A N 1
ATOM 2044 C CA . VAL A 1 153 ? 32.747 7.119 19.857 1.00 43.70 172 VAL A CA 1
ATOM 2045 C C . VAL A 1 153 ? 32.234 8.518 20.125 1.00 43.89 172 VAL A C 1
ATOM 2046 O O . VAL A 1 153 ? 31.234 8.966 19.570 1.00 47.74 172 VAL A O 1
ATOM 2059 N N . ILE A 1 154 ? 32.992 9.238 20.928 1.00 44.71 173 ILE A N 1
ATOM 2060 C CA . ILE A 1 154 ? 32.716 10.630 21.224 1.00 45.84 173 ILE A CA 1
ATOM 2061 C C . ILE A 1 154 ? 34.055 11.327 21.157 1.00 42.83 173 ILE A C 1
ATOM 2062 O O . ILE A 1 154 ? 35.104 10.722 21.413 1.00 47.77 173 ILE A O 1
ATOM 2078 N N . ALA A 1 155 ? 34.033 12.579 20.715 1.00 43.26 174 ALA A N 1
ATOM 2079 C CA . ALA A 1 155 ? 35.244 13.347 20.498 1.00 47.10 174 ALA A CA 1
ATOM 2080 C C . ALA A 1 155 ? 35.213 14.636 21.298 1.00 38.25 174 ALA A C 1
ATOM 2081 O O . ALA A 1 155 ? 34.150 15.275 21.451 1.00 41.72 174 ALA A O 1
ATOM 2088 N N . LEU A 1 156 ? 36.384 14.990 21.804 1.00 44.33 175 LEU A N 1
ATOM 2089 C CA . LEU A 1 156 ? 36.703 16.312 22.302 1.00 48.96 175 LEU A CA 1
ATOM 2090 C C . LEU A 1 156 ? 37.605 16.968 21.283 1.00 46.99 175 LEU A C 1
ATOM 2091 O O . LEU A 1 156 ? 38.608 16.360 20.883 1.00 46.51 175 LEU A O 1
ATOM 2107 N N . ALA A 1 157 ? 37.282 18.194 20.887 1.00 49.52 176 ALA A N 1
ATOM 2108 C CA . ALA A 1 157 ? 37.962 18.809 19.748 1.00 48.53 176 ALA A CA 1
ATOM 2109 C C . ALA A 1 157 ? 38.179 20.301 19.930 1.00 54.77 176 ALA A C 1
ATOM 2110 O O . ALA A 1 157 ? 37.372 20.994 20.558 1.00 52.69 176 ALA A O 1
ATOM 2117 N N . ARG A 1 158 ? 39.284 20.801 19.334 1.00 56.14 177 ARG A N 1
ATOM 2118 C CA . ARG A 1 158 ? 39.550 22.234 19.288 1.00 56.41 177 ARG A CA 1
ATOM 2119 C C . ARG A 1 158 ? 40.208 22.642 17.968 1.00 51.96 177 ARG A C 1
ATOM 2120 O O . ARG A 1 158 ? 41.176 22.014 17.521 1.00 47.47 177 ARG A O 1
ATOM 2141 N N . ALA A 1 159 ? 39.747 23.767 17.432 1.00 54.17 178 ALA A N 1
ATOM 2142 C CA . ALA A 1 159 ? 40.296 24.302 16.182 1.00 59.68 178 ALA A CA 1
ATOM 2143 C C . ALA A 1 159 ? 41.677 24.924 16.361 1.00 62.80 178 ALA A C 1
ATOM 2144 O O . ALA A 1 159 ? 41.935 25.664 17.314 1.00 65.51 178 ALA A O 1
ATOM 2151 N N . ILE A 1 160 ? 42.566 24.615 15.414 1.00 58.08 179 ILE A N 1
ATOM 2152 C CA . ILE A 1 160 ? 43.882 25.245 15.288 1.00 63.77 179 ILE A CA 1
ATOM 2153 C C . ILE A 1 160 ? 43.748 26.405 14.305 1.00 72.46 179 ILE A C 1
ATOM 2154 O O . ILE A 1 160 ? 43.128 26.251 13.241 1.00 70.13 179 ILE A O 1
ATOM 2170 N N . THR A 1 161 ? 44.292 27.578 14.677 1.00 73.94 180 THR A N 1
ATOM 2171 C CA . THR A 1 161 ? 44.094 28.819 13.926 1.00 79.33 180 THR A CA 1
ATOM 2172 C C . THR A 1 161 ? 45.414 29.575 13.783 1.00 83.86 180 THR A C 1
ATOM 2173 O O . THR A 1 161 ? 46.411 29.251 14.435 1.00 76.74 180 THR A O 1
ATOM 2184 N N . ASP A 1 162 ? 45.408 30.627 12.909 1.00 91.50 181 ASP A N 1
ATOM 2185 C CA . ASP A 1 162 ? 46.658 31.275 12.509 1.00 90.21 181 ASP A CA 1
ATOM 2186 C C . ASP A 1 162 ? 46.641 32.802 12.552 1.00 101.52 181 ASP A C 1
ATOM 2187 O O . ASP A 1 162 ? 47.655 33.405 12.925 1.00 101.33 181 ASP A O 1
ATOM 2196 N N . LYS A 1 163 ? 45.540 33.448 12.168 1.00 100.34 182 LYS A N 1
ATOM 2197 C CA . LYS A 1 163 ? 45.579 34.896 11.982 1.00 90.71 182 LYS A CA 1
ATOM 2198 C C . LYS A 1 163 ? 44.203 35.521 12.183 1.00 101.91 182 LYS A C 1
ATOM 2199 O O . LYS A 1 163 ? 43.740 35.641 13.322 1.00 101.13 182 LYS A O 1
ATOM 2203 N N . GLU A 1 164 ? 43.545 35.915 11.091 1.00 104.94 183 GLU A N 1
ATOM 2204 C CA . GLU A 1 164 ? 42.227 36.547 11.189 1.00 104.96 183 GLU A CA 1
ATOM 2205 C C . GLU A 1 164 ? 41.100 35.515 11.274 1.00 112.76 183 GLU A C 1
ATOM 2206 O O . GLU A 1 164 ? 39.988 35.767 10.812 1.00 104.40 183 GLU A O 1
ATOM 2210 N N . GLY A 1 165 ? 41.381 34.367 11.902 1.00 118.16 184 GLY A N 1
ATOM 2211 C CA . GLY A 1 165 ? 40.404 33.296 11.989 1.00 110.46 184 GLY A CA 1
ATOM 2212 C C . GLY A 1 165 ? 40.535 32.254 10.906 1.00 100.91 184 GLY A C 1
ATOM 2213 O O . GLY A 1 165 ? 39.528 31.653 10.504 1.00 98.11 184 GLY A O 1
ATOM 2217 N N . LYS A 1 166 ? 41.738 32.039 10.390 1.00 96.55 185 LYS A N 1
ATOM 2218 C CA . LYS A 1 166 ? 41.955 30.965 9.434 1.00 92.95 185 LYS A CA 1
ATOM 2219 C C . LYS A 1 166 ? 42.123 29.672 10.224 1.00 85.39 185 LYS A C 1
ATOM 2220 O O . LYS A 1 166 ? 43.077 29.523 10.998 1.00 76.93 185 LYS A O 1
ATOM 2224 N N . VAL A 1 167 ? 41.178 28.754 10.051 1.00 81.17 186 VAL A N 1
ATOM 2225 C CA . VAL A 1 167 ? 41.212 27.475 10.745 1.00 70.06 186 VAL A CA 1
ATOM 2226 C C . VAL A 1 167 ? 42.114 26.549 9.935 1.00 65.13 186 VAL A C 1
ATOM 2227 O O . VAL A 1 167 ? 41.664 25.915 8.990 1.00 66.61 186 VAL A O 1
ATOM 2240 N N . ARG A 1 168 ? 43.387 26.454 10.324 1.00 63.97 187 ARG A N 1
ATOM 2241 C CA . ARG A 1 168 ? 44.319 25.618 9.588 1.00 70.29 187 ARG A CA 1
ATOM 2242 C C . ARG A 1 168 ? 44.083 24.138 9.844 1.00 73.93 187 ARG A C 1
ATOM 2243 O O . ARG A 1 168 ? 44.426 23.314 8.984 1.00 69.99 187 ARG A O 1
ATOM 2247 N N . GLY A 1 169 ? 43.502 23.784 10.992 1.00 61.98 188 GLY A N 1
ATOM 2248 C CA . GLY A 1 169 ? 43.300 22.388 11.334 1.00 63.51 188 GLY A CA 1
ATOM 2249 C C . GLY A 1 169 ? 42.457 22.261 12.591 1.00 55.95 188 GLY A C 1
ATOM 2250 O O . GLY A 1 169 ? 42.044 23.258 13.191 1.00 57.26 188 GLY A O 1
ATOM 2254 N N . VAL A 1 170 ? 42.163 21.01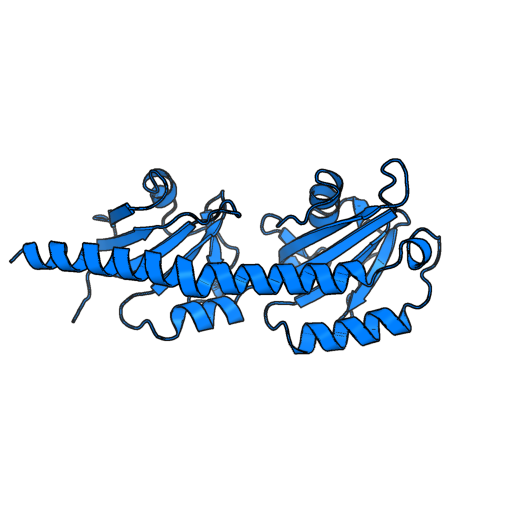3 12.952 1.00 58.59 189 VAL A N 1
ATOM 2255 C CA . VAL A 1 170 ? 41.388 20.739 14.164 1.00 55.05 189 VAL A CA 1
ATOM 2256 C C . VAL A 1 170 ? 41.981 19.556 14.902 1.00 58.48 189 VAL A C 1
ATOM 2257 O O . VAL A 1 170 ? 42.133 18.459 14.347 1.00 51.49 189 VAL A O 1
ATOM 2270 N N . PHE A 1 171 ? 42.271 19.779 16.168 1.00 49.28 190 PHE A N 1
ATOM 2271 C CA . PHE A 1 171 ? 42.860 18.785 17.034 1.00 56.19 190 PHE A CA 1
ATOM 2272 C C . PHE A 1 171 ? 41.736 18.168 17.851 1.00 49.94 190 PHE A C 1
ATOM 2273 O O . PHE A 1 171 ? 40.783 18.854 18.231 1.00 51.51 190 PHE A O 1
ATOM 2290 N N . ALA A 1 172 ? 41.800 16.857 18.023 1.00 43.68 191 ALA A N 1
ATOM 2291 C CA . ALA A 1 172 ? 40.706 16.151 18.673 1.00 48.07 191 ALA A CA 1
ATOM 2292 C C . ALA A 1 172 ? 41.201 14.803 19.157 1.00 49.45 191 ALA A C 1
ATOM 2293 O O . ALA A 1 172 ? 42.253 14.311 18.735 1.00 49.50 191 ALA A O 1
ATOM 2300 N N . VAL A 1 173 ? 40.453 14.246 20.119 1.00 50.64 192 VAL A N 1
ATOM 2301 C CA . VAL A 1 173 ? 40.690 12.903 20.622 1.00 46.44 192 VAL A CA 1
ATOM 2302 C C . VAL A 1 173 ? 39.356 12.168 20.572 1.00 40.54 192 VAL A C 1
ATOM 2303 O O . VAL A 1 173 ? 38.293 12.753 20.822 1.00 47.04 192 VAL A O 1
ATOM 2316 N N . ASP A 1 174 ? 39.402 10.930 20.104 1.00 43.31 193 ASP A N 1
ATOM 2317 C CA . ASP A 1 174 ? 38.281 10.027 20.276 1.00 39.83 193 ASP A CA 1
ATOM 2318 C C . ASP A 1 174 ? 38.400 9.356 21.637 1.00 40.51 193 ASP A C 1
ATOM 2319 O O . ASP A 1 174 ? 39.485 8.862 22.002 1.00 39.55 193 ASP A O 1
ATOM 2328 N N . ALA A 1 175 ? 37.264 9.231 22.308 1.00 42.94 194 ALA A N 1
ATOM 2329 C CA . ALA A 1 175 ? 37.214 8.660 23.666 1.00 43.04 194 ALA A CA 1
ATOM 2330 C C . ALA A 1 175 ? 36.012 7.739 23.863 1.00 42.90 194 ALA A C 1
ATOM 2331 O O . ALA A 1 175 ? 34.971 7.862 23.199 1.00 43.97 194 ALA A O 1
ATOM 2338 N N . ILE A 1 176 ? 36.193 6.772 24.771 1.00 45.65 195 ILE A N 1
ATOM 2339 C CA . ILE A 1 176 ? 35.093 5.983 25.315 1.00 47.99 195 ILE A CA 1
ATOM 2340 C C . ILE A 1 176 ? 35.358 5.923 26.816 1.00 40.51 195 ILE A C 1
ATOM 2341 O O . ILE A 1 176 ? 36.415 5.436 27.250 1.00 40.64 195 ILE A O 1
ATOM 2357 N N . LEU A 1 177 ? 34.466 6.495 27.584 1.00 40.50 196 LEU A N 1
ATOM 2358 C CA . LEU A 1 177 ? 34.753 6.718 29.001 1.00 43.49 196 LEU A CA 1
ATOM 2359 C C . LEU A 1 177 ? 34.564 5.505 29.879 1.00 46.66 196 LEU A C 1
ATOM 2360 O O . LEU A 1 177 ? 34.119 5.618 31.033 1.00 43.40 196 LEU A O 1
ATOM 2376 N N . ALA A 1 178 ? 34.998 4.345 29.403 1.00 37.52 197 ALA A N 1
ATOM 2377 C CA . ALA A 1 178 ? 34.875 3.145 30.245 1.00 48.22 197 ALA A CA 1
ATOM 2378 C C . ALA A 1 178 ? 35.769 3.189 31.467 1.00 48.34 197 ALA A C 1
ATOM 2379 O O . ALA A 1 178 ? 35.286 2.846 32.573 1.00 43.67 197 ALA A O 1
ATOM 2386 N N . PRO A 1 179 ? 37.059 3.537 31.386 1.00 42.85 198 PRO A N 1
ATOM 2387 C CA . PRO A 1 179 ? 37.876 3.682 32.606 1.00 46.23 198 PRO A CA 1
ATOM 2388 C C . PRO A 1 179 ? 37.282 4.665 33.602 1.00 45.30 198 PRO A C 1
ATOM 2389 O O . PRO A 1 179 ? 37.154 4.354 34.794 1.00 41.66 198 PRO A O 1
ATOM 2400 N N . PHE A 1 180 ? 36.862 5.834 33.130 1.00 47.66 199 PHE A N 1
ATOM 2401 C CA . PHE A 1 180 ? 36.169 6.784 33.978 1.00 44.94 199 PHE A CA 1
ATOM 2402 C C . PHE A 1 180 ? 34.962 6.150 34.651 1.00 47.96 199 PHE A C 1
ATOM 2403 O O . PHE A 1 180 ? 34.790 6.270 35.860 1.00 45.86 199 PHE A O 1
ATOM 2420 N N . SER A 1 181 ? 34.135 5.478 33.858 1.00 40.90 200 SER A N 1
ATOM 2421 C CA . SER A 1 181 ? 32.923 4.820 34.317 1.00 41.62 200 SER A CA 1
ATOM 2422 C C . SER A 1 181 ? 33.204 3.791 35.396 1.00 48.87 200 SER A C 1
ATOM 2423 O O . SER A 1 181 ? 32.457 3.695 36.373 1.00 46.57 200 SER A O 1
ATOM 2431 N N . ALA A 1 182 ? 34.262 2.993 35.223 1.00 41.04 201 ALA A N 1
ATOM 2432 C CA . ALA A 1 182 ? 34.620 2.003 36.243 1.00 45.21 201 ALA A CA 1
ATOM 2433 C C . ALA A 1 182 ? 35.043 2.656 37.549 1.00 44.54 201 ALA A C 1
ATOM 2434 O O . ALA A 1 182 ? 34.702 2.161 38.633 1.00 45.63 201 ALA A O 1
ATOM 2441 N N . GLN A 1 183 ? 35.795 3.763 37.481 1.00 40.68 202 GLN A N 1
ATOM 2442 C CA . GLN A 1 183 ? 36.209 4.418 38.709 1.00 46.76 202 GLN A CA 1
ATOM 2443 C C . GLN A 1 183 ? 35.033 5.089 39.416 1.00 50.33 202 GLN A C 1
ATOM 2444 O O . GLN A 1 183 ? 34.993 5.142 40.661 1.00 45.32 202 GLN A O 1
ATOM 2458 N N . LEU A 1 184 ? 34.131 5.687 38.631 1.00 43.07 203 LEU A N 1
ATOM 2459 C CA . LEU A 1 184 ? 32.896 6.247 39.166 1.00 49.92 203 LEU A CA 1
ATOM 2460 C C . LEU A 1 184 ? 32.103 5.202 39.946 1.00 46.71 203 LEU A C 1
ATOM 2461 O O . LEU A 1 184 ? 31.545 5.507 41.009 1.00 53.96 203 LEU A O 1
ATOM 2477 N N . ASN A 1 185 ? 32.018 3.980 39.415 1.00 43.96 204 ASN A N 1
ATOM 2478 C CA . ASN A 1 185 ? 31.157 2.947 39.979 1.00 50.00 204 ASN A CA 1
ATOM 2479 C C . ASN A 1 185 ? 31.887 1.948 40.866 1.00 48.86 204 ASN A C 1
ATOM 2480 O O . ASN A 1 185 ? 31.259 1.010 41.361 1.00 52.98 204 ASN A O 1
ATOM 2491 N N . ARG A 1 186 ? 33.184 2.147 41.096 1.00 51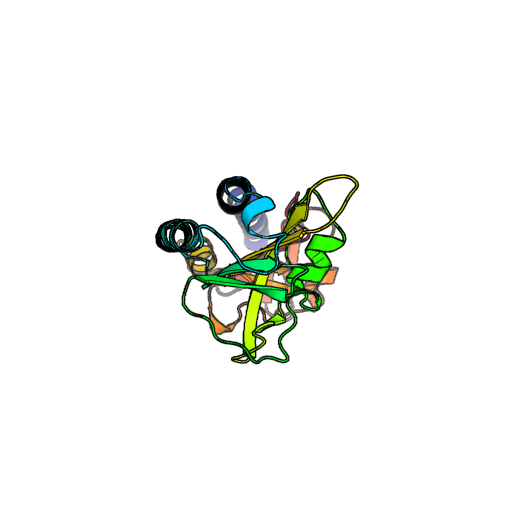.78 205 ARG A N 1
ATOM 2492 C CA . ARG A 1 186 ? 33.973 1.159 41.827 1.00 53.18 205 ARG A CA 1
ATOM 2493 C C . ARG A 1 186 ? 33.330 0.864 43.180 1.00 56.90 205 ARG A C 1
ATOM 2494 O O . ARG A 1 186 ? 32.965 -0.279 43.474 1.00 57.59 205 ARG A O 1
ATOM 2515 N N . GLN A 1 187 ? 33.139 1.898 43.991 1.00 54.10 206 GLN A N 1
ATOM 2516 C CA . GLN A 1 187 ? 32.732 1.719 45.395 1.00 63.28 206 GLN A CA 1
ATOM 2517 C C . GLN A 1 187 ? 31.246 1.413 45.566 1.00 65.01 206 GLN A C 1
ATOM 2518 O O . GLN A 1 187 ? 30.791 1.251 46.710 1.00 60.79 206 GLN A O 1
ATOM 2532 N N . TRP A 1 188 ? 30.499 1.314 44.469 1.00 63.55 207 TRP A N 1
ATOM 2533 C CA . TRP A 1 188 ? 29.042 1.329 44.451 1.00 65.85 207 TRP A CA 1
ATOM 2534 C C . TRP A 1 188 ? 28.533 -0.059 44.145 1.00 67.49 207 TRP A C 1
ATOM 2535 O O . TRP A 1 188 ? 28.425 -0.471 42.992 1.00 67.52 207 TRP A O 1
ATOM 2556 N N . ASN A 1 189 ? 28.237 -0.788 45.215 1.00 73.77 208 ASN A N 1
ATOM 2557 C CA . ASN A 1 189 ? 27.361 -1.948 45.181 1.00 72.30 208 ASN A CA 1
ATOM 2558 C C . ASN A 1 189 ? 26.027 -1.505 45.771 1.00 67.21 208 ASN A C 1
ATOM 2559 O O . ASN A 1 189 ? 25.970 -0.574 46.579 1.00 74.24 208 ASN A O 1
ATOM 2570 N N . SER A 1 190 ? 24.952 -2.156 45.320 1.00 60.35 209 SER A N 1
ATOM 2571 C CA . SER A 1 190 ? 23.582 -1.689 45.516 1.00 60.13 209 SER A CA 1
ATOM 2572 C C . SER A 1 190 ? 23.204 -0.768 44.352 1.00 65.38 209 SER A C 1
ATOM 2573 O O . SER A 1 190 ? 22.505 -1.190 43.428 1.00 72.56 209 SER A O 1
ATOM 2581 N N . GLY A 1 191 ? 23.682 0.480 44.365 1.00 56.71 210 GLY A N 1
ATOM 2582 C CA . GLY A 1 191 ? 23.352 1.438 43.335 1.00 59.33 210 GLY A CA 1
ATOM 2583 C C . GLY A 1 191 ? 24.380 1.519 42.218 1.00 56.59 210 GLY A C 1
ATOM 2584 O O . GLY A 1 191 ? 25.318 0.722 42.105 1.00 54.17 210 GLY A O 1
ATOM 2588 N N . TYR A 1 192 ? 24.154 2.484 41.342 1.00 52.02 211 TYR A N 1
ATOM 2589 C CA . TYR A 1 192 ? 25.101 2.760 40.278 1.00 51.21 211 TYR A CA 1
ATOM 2590 C C . TYR A 1 192 ? 25.005 4.232 39.936 1.00 51.01 211 TYR A C 1
ATOM 2591 O O . TYR A 1 192 ? 24.054 4.935 40.319 1.00 45.30 211 TYR A O 1
ATOM 2609 N N . GLN A 1 193 ? 26.022 4.685 39.197 1.00 43.39 212 GLN A N 1
ATOM 2610 C CA . GLN A 1 193 ? 26.198 6.086 38.839 1.00 44.51 212 GLN A CA 1
ATOM 2611 C C . GLN A 1 193 ? 26.318 6.136 37.327 1.00 45.15 212 GLN A C 1
ATOM 2612 O O . GLN A 1 193 ? 27.040 5.312 36.744 1.00 40.42 212 GLN A O 1
ATOM 2626 N N . MET A 1 194 ? 25.617 7.076 36.697 1.00 49.20 213 MET A N 1
ATOM 2627 C CA . MET A 1 194 ? 25.734 7.271 35.251 1.00 41.78 213 MET A CA 1
ATOM 2628 C C . MET A 1 194 ? 25.719 8.759 34.942 1.00 45.09 213 MET A C 1
ATOM 2629 O O . MET A 1 194 ? 25.377 9.594 35.779 1.00 44.62 213 MET A O 1
ATOM 2643 N N . ILE A 1 195 ? 26.213 9.095 33.753 1.00 38.96 214 ILE A N 1
ATOM 2644 C CA . ILE A 1 195 ? 26.228 10.467 33.267 1.00 40.37 214 ILE A CA 1
ATOM 2645 C C . ILE A 1 195 ? 25.559 10.439 31.916 1.00 41.48 214 ILE A C 1
ATOM 2646 O O . ILE A 1 195 ? 25.847 9.546 31.099 1.00 38.60 214 ILE A O 1
ATOM 2662 N N . VAL A 1 196 ? 24.633 11.384 31.692 1.00 42.48 215 VAL A N 1
ATOM 2663 C CA . VAL A 1 196 ? 23.985 11.488 30.384 1.00 44.39 215 VAL A CA 1
ATOM 2664 C C . VAL A 1 196 ? 24.271 12.868 29.795 1.00 49.00 215 VAL A C 1
ATOM 2665 O O . VAL A 1 196 ? 24.557 13.840 30.517 1.00 41.37 215 VAL A O 1
ATOM 2678 N N . ASN A 1 197 ? 24.198 12.943 28.439 1.00 44.21 216 ASN A N 1
ATOM 2679 C CA . ASN A 1 197 ? 24.435 14.189 27.741 1.00 53.03 216 ASN A CA 1
ATOM 2680 C C . ASN A 1 197 ? 23.098 14.924 27.544 1.00 50.93 216 ASN A C 1
ATOM 2681 O O . ASN A 1 197 ? 22.051 14.525 28.050 1.00 44.27 216 ASN A O 1
ATOM 2692 N N . GLN A 1 198 ? 23.171 16.051 26.837 1.00 51.13 217 GLN A N 1
ATOM 2693 C CA . GLN A 1 198 ? 22.004 16.886 26.564 1.00 50.10 217 GLN A CA 1
ATOM 2694 C C . GLN A 1 198 ? 20.811 16.098 26.027 1.00 54.95 217 GLN A C 1
ATOM 2695 O O . GLN A 1 198 ? 19.653 16.490 26.221 1.00 48.98 217 GLN A O 1
ATOM 2709 N N . SER A 1 199 ? 21.063 15.007 25.316 1.00 48.13 218 SER A N 1
ATOM 2710 C CA . SER A 1 199 ? 20.001 14.268 24.648 1.00 50.22 218 SER A CA 1
ATOM 2711 C C . SER A 1 199 ? 19.853 12.866 25.216 1.00 46.77 218 SER A C 1
ATOM 2712 O O . SER A 1 199 ? 19.258 11.997 24.586 1.00 47.19 218 SER A O 1
ATOM 2720 N N . GLY A 1 200 ? 20.313 12.637 26.446 1.00 49.38 219 GLY A N 1
ATOM 2721 C CA . GLY A 1 200 ? 20.023 11.376 27.090 1.00 44.93 219 GLY A CA 1
ATOM 2722 C C . GLY A 1 200 ? 20.912 10.247 26.661 1.00 48.71 219 GLY A C 1
ATOM 2723 O O . GLY A 1 200 ? 20.680 9.112 27.078 1.00 47.77 219 GLY A O 1
ATOM 2727 N N . LYS A 1 201 ? 21.902 10.515 25.804 1.00 47.28 220 LYS A N 1
ATOM 2728 C CA . LYS A 1 201 ? 22.871 9.483 25.494 1.00 42.77 220 LYS A CA 1
ATOM 2729 C C . LYS A 1 201 ? 23.802 9.280 26.685 1.00 38.88 220 LYS A C 1
ATOM 2730 O O . LYS A 1 201 ? 24.217 10.224 27.365 1.00 43.82 220 LYS A O 1
ATOM 2749 N N . VAL A 1 202 ? 24.225 8.035 26.871 1.00 42.62 221 VAL A N 1
ATOM 2750 C CA . VAL A 1 202 ? 24.958 7.620 28.076 1.00 44.24 221 VAL A CA 1
ATOM 2751 C C . VAL A 1 202 ? 26.452 7.879 27.859 1.00 44.69 221 VAL A C 1
ATOM 2752 O O . VAL A 1 202 ? 27.079 7.270 26.985 1.00 48.72 221 VAL A O 1
ATOM 2765 N N . LEU A 1 203 ? 27.025 8.809 28.635 1.00 38.19 222 LEU A N 1
ATOM 2766 C CA . LEU A 1 203 ? 28.457 9.070 28.583 1.00 42.09 222 LEU A CA 1
ATOM 2767 C C . LEU A 1 203 ? 29.255 8.191 29.527 1.00 41.58 222 LEU A C 1
ATOM 2768 O O . LEU A 1 203 ? 30.423 7.880 29.238 1.00 41.76 222 LEU A O 1
ATOM 2784 N N . ALA A 1 204 ? 28.654 7.795 30.643 1.00 44.84 223 ALA A N 1
ATOM 2785 C CA . ALA A 1 204 ? 29.285 6.995 31.685 1.00 50.99 223 ALA A CA 1
ATOM 2786 C C . ALA A 1 204 ? 28.209 6.145 32.358 1.00 41.79 223 ALA A C 1
ATOM 2787 O O . ALA A 1 204 ? 27.080 6.617 32.562 1.00 38.55 223 ALA A O 1
ATOM 2794 N N . HIS A 1 205 ? 28.575 4.891 32.689 1.00 42.71 224 HIS A N 1
ATOM 2795 C CA . HIS A 1 205 ? 27.698 3.843 33.171 1.00 44.09 224 HIS A CA 1
ATOM 2796 C C . HIS A 1 205 ? 28.498 2.643 33.670 1.00 45.20 224 HIS A C 1
ATOM 2797 O O . HIS A 1 205 ? 29.628 2.423 33.211 1.00 43.75 224 HIS A O 1
ATOM 2811 N N . PRO A 1 206 ? 27.962 1.826 34.575 1.00 45.35 225 PRO A N 1
ATOM 2812 C CA . PRO A 1 206 ? 28.760 0.680 35.041 1.00 50.14 225 PRO A CA 1
ATOM 2813 C C . PRO A 1 206 ? 28.969 -0.370 33.976 1.00 45.90 225 PRO A C 1
ATOM 2814 O O . PRO A 1 206 ? 29.984 -1.075 34.028 1.00 51.33 225 PRO A O 1
ATOM 2825 N N . ASP A 1 207 ? 28.051 -0.485 32.993 1.00 47.69 226 ASP A N 1
ATOM 2826 C CA . ASP A 1 207 ? 28.089 -1.488 31.941 1.00 46.95 226 ASP A CA 1
ATOM 2827 C C . ASP A 1 207 ? 28.655 -0.894 30.655 1.00 47.35 226 ASP A C 1
ATOM 2828 O O . ASP A 1 207 ? 28.000 -0.036 30.032 1.00 42.52 226 ASP A O 1
ATOM 2837 N N . PRO A 1 208 ? 29.845 -1.307 30.228 1.00 47.03 227 PRO A N 1
ATOM 2838 C CA . PRO A 1 208 ? 30.430 -0.761 28.983 1.00 46.63 227 PRO A CA 1
ATOM 2839 C C . PRO A 1 208 ? 29.541 -0.869 27.769 1.00 42.62 227 PRO A C 1
ATOM 2840 O O . PRO A 1 208 ? 29.616 0.020 26.927 1.00 41.04 227 PRO A O 1
ATOM 2851 N N . SER A 1 209 ? 28.673 -1.878 27.661 1.00 42.58 228 SER A N 1
ATOM 2852 C CA . SER A 1 209 ? 27.858 -1.991 26.456 1.00 49.69 228 SER A CA 1
ATOM 2853 C C . SER A 1 209 ? 26.728 -0.965 26.383 1.00 46.86 228 SER A C 1
ATOM 2854 O O . SER A 1 209 ? 26.103 -0.856 25.321 1.00 44.79 228 SER A O 1
ATOM 2862 N N . GLN A 1 210 ? 26.436 -0.235 27.460 1.00 41.40 229 GLN A N 1
ATOM 2863 C CA . GLN A 1 210 ? 25.476 0.866 27.395 1.00 42.90 229 GLN A CA 1
ATOM 2864 C C . GLN A 1 210 ? 26.106 2.211 27.038 1.00 40.19 229 GLN A C 1
ATOM 2865 O O . GLN A 1 210 ? 25.368 3.182 26.815 1.00 46.45 229 GLN A O 1
ATOM 2879 N N . LEU A 1 211 ? 27.434 2.312 26.985 1.00 39.75 230 LEU A N 1
ATOM 2880 C CA . LEU A 1 211 ? 28.050 3.616 26.762 1.00 35.50 230 LEU A CA 1
ATOM 2881 C C . LEU A 1 211 ? 27.650 4.128 25.382 1.00 41.95 230 LEU A C 1
ATOM 2882 O O . LEU A 1 211 ? 27.515 3.343 24.446 1.00 41.92 230 LEU A O 1
ATOM 2898 N N . LEU A 1 212 ? 27.455 5.446 25.282 1.00 40.02 231 LEU A N 1
ATOM 2899 C CA . LEU A 1 212 ? 27.185 6.189 24.048 1.00 41.09 231 LEU A CA 1
ATOM 2900 C C . LEU A 1 212 ? 25.885 5.808 23.366 1.00 48.44 231 LEU A C 1
ATOM 2901 O O . LEU A 1 212 ? 25.639 6.219 22.212 1.00 48.96 231 LEU A O 1
ATOM 2917 N N . LYS A 1 213 ? 25.055 5.029 24.009 1.00 45.48 232 LYS A N 1
ATOM 2918 C CA . LYS A 1 213 ? 23.750 4.651 23.519 1.00 43.55 232 LYS A CA 1
ATOM 2919 C C . LYS A 1 213 ? 22.700 5.430 24.299 1.00 51.25 232 LYS A C 1
ATOM 2920 O O . LYS A 1 213 ? 23.025 6.092 25.301 1.00 41.53 232 LYS A O 1
ATOM 2939 N N . PRO A 1 214 ? 21.441 5.440 23.853 1.00 46.43 233 PRO A N 1
ATOM 2940 C CA . PRO A 1 214 ? 20.408 6.169 24.593 1.00 47.20 233 PRO A CA 1
ATOM 2941 C C . PRO A 1 214 ? 20.133 5.595 25.973 1.00 50.41 233 PRO A C 1
ATOM 2942 O O . PRO A 1 214 ? 20.096 4.380 26.169 1.00 53.63 233 PRO A O 1
ATOM 2953 N N . MET A 1 215 ? 19.883 6.485 26.922 1.00 50.91 234 MET A N 1
ATOM 2954 C CA . MET A 1 215 ? 19.535 6.037 28.261 1.00 48.83 234 MET A CA 1
ATOM 2955 C C . MET A 1 215 ? 18.282 5.170 28.243 1.00 50.85 234 MET A C 1
ATOM 2956 O O . MET A 1 215 ? 17.427 5.264 27.369 1.00 51.81 234 MET A O 1
ATOM 2970 N N . THR A 1 216 ? 18.202 4.308 29.245 1.00 51.00 235 THR A N 1
ATOM 2971 C CA . THR A 1 216 ? 17.138 3.318 29.372 1.00 54.58 235 THR A CA 1
ATOM 2972 C C . THR A 1 216 ? 15.792 3.909 29.776 1.00 46.78 235 THR A C 1
ATOM 2973 O O . THR A 1 216 ? 14.741 3.326 29.476 1.00 56.05 235 THR A O 1
ATOM 2984 N N . HIS A 1 217 ? 15.792 5.014 30.503 1.00 49.12 236 HIS A N 1
ATOM 2985 C CA . HIS A 1 217 ? 14.574 5.665 30.968 1.00 56.02 236 HIS A CA 1
ATOM 2986 C C . HIS A 1 217 ? 14.548 7.106 30.472 1.00 48.63 236 HIS A C 1
ATOM 2987 O O . HIS A 1 217 ? 14.800 8.045 31.234 1.00 53.26 236 HIS A O 1
ATOM 3001 N N . PRO A 1 218 ? 14.244 7.307 29.196 1.00 51.43 237 PRO A N 1
ATOM 3002 C CA . PRO A 1 218 ? 14.276 8.669 28.650 1.00 53.97 237 PRO A CA 1
ATOM 3003 C C . PRO A 1 218 ? 13.347 9.645 29.351 1.00 54.37 237 PRO A C 1
ATOM 3004 O O . PRO A 1 218 ? 13.620 10.852 29.319 1.00 43.94 237 PRO A O 1
ATOM 3015 N N . THR A 1 219 ? 12.260 9.177 29.982 1.00 49.73 238 THR A N 1
ATOM 3016 C CA . THR A 1 219 ? 11.400 10.141 30.645 1.00 57.08 238 THR A CA 1
ATOM 3017 C C . THR A 1 219 ? 12.132 10.877 31.769 1.00 57.48 238 THR A C 1
ATOM 3018 O O . THR A 1 219 ? 11.667 11.932 32.202 1.00 57.48 238 THR A O 1
ATOM 3029 N N . TRP A 1 220 ? 13.244 10.335 32.284 1.00 51.88 239 TRP A N 1
ATOM 3030 C CA . TRP A 1 220 ? 13.898 11.012 33.384 1.00 51.10 239 TRP A CA 1
ATOM 3031 C C . TRP A 1 220 ? 14.413 12.385 33.000 1.00 50.14 239 TRP A C 1
ATOM 3032 O O . TRP A 1 220 ? 14.570 13.225 33.871 1.00 46.18 239 TRP A O 1
ATOM 3053 N N . LEU A 1 221 ? 14.681 12.647 31.721 1.00 48.69 240 LEU A N 1
ATOM 3054 C CA . LEU A 1 221 ? 15.233 13.954 31.358 1.00 52.25 240 LEU A CA 1
ATOM 3055 C C . LEU A 1 221 ? 14.312 15.109 31.769 1.00 45.91 240 LEU A C 1
ATOM 3056 O O . LEU A 1 221 ? 14.807 16.200 32.110 1.00 43.85 240 LEU A O 1
ATOM 3072 N N . SER A 1 222 ? 12.989 14.881 31.778 1.00 44.10 241 SER A N 1
ATOM 3073 C CA . SER A 1 222 ? 12.022 15.922 32.126 1.00 51.41 241 SER A CA 1
ATOM 3074 C C . SER A 1 222 ? 11.845 16.102 33.627 1.00 53.67 241 SER A C 1
ATOM 3075 O O . SER A 1 222 ? 11.156 17.042 34.061 1.00 54.76 241 SER A O 1
ATOM 3083 N N . ARG A 1 223 ? 12.461 15.237 34.421 1.00 53.89 242 ARG A N 1
ATOM 3084 C CA . ARG A 1 223 ? 12.418 15.328 35.873 1.00 51.34 242 ARG A CA 1
ATOM 3085 C C . ARG A 1 223 ? 13.670 15.959 36.437 1.00 53.47 242 ARG A C 1
ATOM 3086 O O . ARG A 1 223 ? 13.691 16.300 37.618 1.00 51.56 242 ARG A O 1
ATOM 3107 N N . PHE A 1 224 ? 14.698 16.146 35.610 1.00 54.94 243 PHE A N 1
ATOM 3108 C CA . PHE A 1 224 ? 15.927 16.778 36.054 1.00 45.22 243 PHE A CA 1
ATOM 3109 C C . PHE A 1 224 ? 15.745 18.276 36.239 1.00 52.61 243 PHE A C 1
ATOM 3110 O O . PHE A 1 224 ? 16.497 19.108 35.696 1.00 52.89 243 PHE A O 1
ATOM 3127 N N . SER A 1 225 ? 14.784 18.643 37.071 1.00 55.75 244 SER A N 1
ATOM 3128 C CA . SER A 1 225 ? 14.448 20.044 37.247 1.00 49.63 244 SER A CA 1
ATOM 3129 C C . SER A 1 225 ? 15.537 20.746 38.029 1.00 49.62 244 SER A C 1
ATOM 3130 O O . SER A 1 225 ? 15.891 20.333 39.136 1.00 50.34 244 SER A O 1
ATOM 3138 N N . GLY A 1 226 ? 16.053 21.834 37.448 1.00 44.17 245 GLY A N 1
ATOM 3139 C CA . GLY A 1 226 ? 16.985 22.675 38.150 1.00 59.77 245 GLY A CA 1
ATOM 3140 C C . GLY A 1 226 ? 18.358 22.038 38.198 1.00 61.13 245 GLY A C 1
ATOM 3141 O O . GLY A 1 226 ? 18.662 21.084 37.482 1.00 51.11 245 GLY A O 1
ATOM 3145 N N . GLU A 1 227 ? 19.185 22.558 39.099 1.00 55.04 246 GLU A N 1
ATOM 3146 C CA . GLU A 1 227 ? 20.568 22.109 39.177 1.00 57.54 246 GLU A CA 1
ATOM 3147 C C . GLU A 1 227 ? 20.739 20.768 39.892 1.00 52.54 246 GLU A C 1
ATOM 3148 O O . GLU A 1 227 ? 21.756 20.093 39.665 1.00 49.79 246 GLU A O 1
ATOM 3160 N N . ASP A 1 228 ? 19.768 20.323 40.688 1.00 51.47 247 ASP A N 1
ATOM 3161 C CA . ASP A 1 228 ? 19.856 19.014 41.327 1.00 58.73 247 ASP A CA 1
ATOM 3162 C C . ASP A 1 228 ? 18.517 18.668 41.964 1.00 51.49 247 ASP A C 1
ATOM 3163 O O . ASP A 1 228 ? 17.616 19.498 42.067 1.00 51.62 247 ASP A O 1
ATOM 3172 N N . GLY A 1 229 ? 18.388 17.416 42.359 1.00 50.78 248 GLY A N 1
ATOM 3173 C CA . GLY A 1 229 ? 17.146 16.982 42.965 1.00 48.62 248 GLY A CA 1
ATOM 3174 C C . GLY A 1 229 ? 17.134 15.485 43.129 1.00 46.94 248 GLY A C 1
ATOM 3175 O O . GLY A 1 229 ? 18.078 14.782 42.779 1.00 54.24 248 GLY A O 1
ATOM 3179 N N . ILE A 1 230 ? 16.022 15.003 43.637 1.00 47.16 249 ILE A N 1
ATOM 3180 C CA . ILE A 1 230 ? 15.825 13.581 43.817 1.00 48.57 249 ILE A CA 1
ATOM 3181 C C . ILE A 1 230 ? 14.375 13.283 43.529 1.00 46.02 249 ILE A C 1
ATOM 3182 O O . ILE A 1 230 ? 13.501 14.127 43.739 1.00 56.39 249 ILE A O 1
ATOM 3198 N N . PHE A 1 231 ? 14.121 12.090 43.013 1.00 50.69 250 PHE A N 1
ATOM 3199 C CA . PHE A 1 231 ? 12.756 11.647 42.797 1.00 55.66 250 PHE A CA 1
ATOM 3200 C C . PHE A 1 231 ? 12.754 10.135 42.831 1.00 53.83 250 PHE A C 1
ATOM 3201 O O . PHE A 1 231 ? 13.802 9.494 42.924 1.00 57.22 250 PHE A O 1
ATOM 3218 N N . LEU A 1 232 ? 11.565 9.570 42.738 1.00 55.79 251 LEU A N 1
ATOM 3219 C CA . LEU A 1 232 ? 11.370 8.135 42.790 1.00 56.79 251 LEU A CA 1
ATOM 3220 C C . LEU A 1 232 ? 10.632 7.742 41.527 1.00 66.31 251 LEU A C 1
ATOM 3221 O O . LEU A 1 232 ? 9.560 8.291 41.239 1.00 69.51 251 LEU A O 1
ATOM 3237 N N . ASP A 1 233 ? 11.213 6.819 40.769 1.00 63.71 252 ASP A N 1
ATOM 3238 C CA . ASP A 1 233 ? 10.562 6.277 39.583 1.00 61.62 252 ASP A CA 1
ATOM 3239 C C . ASP A 1 233 ? 9.669 5.140 40.065 1.00 64.42 252 ASP A C 1
ATOM 3240 O O . ASP A 1 233 ? 10.133 4.018 40.271 1.00 63.64 252 ASP A O 1
ATOM 3249 N N . GLN A 1 234 ? 8.382 5.437 40.260 1.00 66.82 253 GLN A N 1
ATOM 3250 C CA . GLN A 1 234 ? 7.429 4.401 40.631 1.00 70.54 253 GLN A CA 1
ATOM 3251 C C . GLN A 1 234 ? 7.344 3.290 39.594 1.00 72.96 253 GLN A C 1
ATOM 3252 O O . GLN A 1 234 ? 6.916 2.181 39.929 1.00 75.90 253 GLN A O 1
ATOM 3266 N N . ALA A 1 235 ? 7.738 3.554 38.345 1.00 73.20 254 ALA A N 1
ATOM 3267 C CA . ALA A 1 235 ? 7.614 2.558 37.287 1.00 78.88 254 ALA A CA 1
ATOM 3268 C C . ALA A 1 235 ? 8.683 1.471 37.387 1.00 78.04 254 ALA A C 1
ATOM 3269 O O . ALA A 1 235 ? 8.394 0.288 37.162 1.00 74.65 254 ALA A O 1
ATOM 3276 N N . SER A 1 236 ? 9.923 1.858 37.685 1.00 72.51 255 SER A N 1
ATOM 3277 C CA . SER A 1 236 ? 11.018 0.912 37.837 1.00 72.32 255 SER A CA 1
ATOM 3278 C C . SER A 1 236 ? 11.431 0.749 39.291 1.00 71.14 255 SER A C 1
ATOM 3279 O O . SER A 1 236 ? 12.478 0.145 39.558 1.00 73.54 255 SER A O 1
ATOM 3287 N N . ARG A 1 237 ? 10.626 1.273 40.230 1.00 75.50 256 ARG A N 1
ATOM 3288 C CA . ARG A 1 237 ? 10.929 1.297 41.665 1.00 71.08 256 ARG A CA 1
ATOM 3289 C C . ARG A 1 237 ? 12.420 1.569 41.869 1.00 63.71 256 ARG A C 1
ATOM 3290 O O . ARG A 1 237 ? 13.184 0.705 42.307 1.00 61.72 256 ARG A O 1
ATOM 3311 N N . GLN A 1 238 ? 12.837 2.779 41.505 1.00 65.52 257 GLN A N 1
ATOM 3312 C CA . GLN A 1 238 ? 14.213 3.226 41.667 1.00 56.77 257 GLN A CA 1
ATOM 3313 C C . GLN A 1 238 ? 14.158 4.637 42.224 1.00 55.62 257 GLN A C 1
ATOM 3314 O O . GLN A 1 238 ? 13.423 5.487 41.705 1.00 58.24 257 GLN A O 1
ATOM 3328 N N . PHE A 1 239 ? 14.935 4.889 43.266 1.00 56.78 258 PHE A N 1
ATOM 3329 C CA . PHE A 1 239 ? 15.223 6.257 43.671 1.00 55.03 258 PHE A CA 1
ATOM 3330 C C . PHE A 1 239 ? 16.270 6.821 42.734 1.00 54.08 258 PHE A C 1
ATOM 3331 O O . PHE A 1 239 ? 17.219 6.121 42.375 1.00 50.05 258 PHE A O 1
ATOM 3348 N N . VAL A 1 240 ? 16.093 8.083 42.343 1.00 51.16 259 VAL A N 1
ATOM 3349 C CA . VAL A 1 240 ? 16.957 8.725 41.367 1.00 49.95 259 VAL A CA 1
ATOM 3350 C C . VAL A 1 240 ? 17.365 10.091 41.893 1.00 54.79 259 VAL A C 1
ATOM 3351 O O . VAL A 1 240 ? 16.526 10.980 42.053 1.00 56.30 259 VAL A O 1
ATOM 3364 N N . ALA A 1 241 ? 18.642 10.262 42.152 1.00 45.37 260 ALA A N 1
ATOM 3365 C CA . ALA A 1 241 ? 19.180 11.576 42.415 1.00 45.99 260 ALA A CA 1
ATOM 3366 C C . ALA A 1 241 ? 19.873 12.042 41.142 1.00 45.75 260 ALA A C 1
ATOM 3367 O O . ALA A 1 241 ? 20.493 11.235 40.442 1.00 46.62 260 ALA A O 1
ATOM 3374 N N . TYR A 1 242 ? 19.857 13.358 40.922 1.00 44.57 261 TYR A N 1
ATOM 3375 C CA . TYR A 1 242 ? 20.500 13.941 39.746 1.00 50.22 261 TYR A CA 1
ATOM 3376 C C . TYR A 1 242 ? 21.123 15.267 40.137 1.00 49.46 261 TYR A C 1
ATOM 3377 O O . TYR A 1 242 ? 20.636 15.962 41.042 1.00 48.41 261 TYR A O 1
ATOM 3395 N N . SER A 1 243 ? 22.259 15.534 39.514 1.00 44.36 262 SER A N 1
ATOM 3396 C CA A SER A 1 243 ? 23.005 16.775 39.644 0.60 48.50 262 SER A CA 1
ATOM 3397 C CA B SER A 1 243 ? 23.005 16.771 39.642 0.40 47.00 262 SER A CA 1
ATOM 3398 C C . SER A 1 243 ? 23.513 17.167 38.257 1.00 45.10 262 SER A C 1
ATOM 3399 O O . SER A 1 243 ? 24.082 16.329 37.553 1.00 42.16 262 SER A O 1
ATOM 3414 N N . ARG A 1 244 ? 23.335 18.439 37.889 1.00 45.93 263 ARG A N 1
ATOM 3415 C CA . ARG A 1 244 ? 23.795 18.944 36.591 1.00 52.96 263 ARG A CA 1
ATOM 3416 C C . ARG A 1 244 ? 25.246 19.398 36.712 1.00 54.51 263 ARG A C 1
ATOM 3417 O O . ARG A 1 244 ? 25.639 19.984 37.727 1.00 49.55 263 ARG A O 1
ATOM 3438 N N . LEU A 1 245 ? 26.021 19.118 35.719 1.00 49.60 264 LEU A N 1
ATOM 3439 C CA . LEU A 1 245 ? 27.404 19.576 35.725 1.00 56.49 264 LEU A CA 1
ATOM 3440 C C . LEU A 1 245 ? 27.490 21.040 35.291 1.00 63.91 264 LEU A C 1
ATOM 3441 O O . LEU A 1 245 ? 26.729 21.478 34.423 1.00 60.63 264 LEU A O 1
ATOM 3457 N N . PRO A 1 246 ? 28.415 21.826 35.872 1.00 71.06 265 PRO A N 1
ATOM 3458 C CA . PRO A 1 246 ? 28.416 23.265 35.577 1.00 73.43 265 PRO A CA 1
ATOM 3459 C C . PRO A 1 246 ? 28.868 23.583 34.156 1.00 78.02 265 PRO A C 1
ATOM 3460 O O . PRO A 1 246 ? 28.112 24.199 33.398 1.00 79.98 265 PRO A O 1
ATOM 3471 N N . ASP A 1 247 ? 30.073 23.162 33.771 1.00 74.93 266 ASP A N 1
ATOM 3472 C CA . ASP A 1 247 ? 30.693 23.619 32.531 1.00 75.09 266 ASP A CA 1
ATOM 3473 C C . ASP A 1 247 ? 30.378 22.726 31.345 1.00 68.37 266 ASP A C 1
ATOM 3474 O O . ASP A 1 247 ? 30.835 23.001 30.232 1.00 71.24 266 ASP A O 1
ATOM 3483 N N . HIS A 1 248 ? 29.624 21.664 31.565 1.00 65.07 267 HIS A N 1
ATOM 3484 C CA . HIS A 1 248 ? 29.174 20.780 30.510 1.00 63.78 267 HIS A CA 1
ATOM 3485 C C . HIS A 1 248 ? 27.683 20.571 30.715 1.00 63.70 267 HIS A C 1
ATOM 3486 O O . HIS A 1 248 ? 27.197 20.532 31.859 1.00 65.87 267 HIS A O 1
ATOM 3500 N N . ASN A 1 249 ? 26.980 20.392 29.591 1.00 61.17 268 ASN A N 1
ATOM 3501 C CA . ASN A 1 249 ? 25.530 20.252 29.525 1.00 58.85 268 ASN A CA 1
ATOM 3502 C C . ASN A 1 249 ? 25.035 18.872 29.937 1.00 52.67 268 ASN A C 1
ATOM 3503 O O . ASN A 1 249 ? 24.031 18.382 29.420 1.00 58.22 268 ASN A O 1
ATOM 3514 N N . TRP A 1 250 ? 25.714 18.247 30.884 1.00 47.73 269 TRP A N 1
ATOM 3515 C CA . TRP A 1 250 ? 25.493 16.861 31.243 1.00 45.22 269 TRP A CA 1
ATOM 3516 C C . TRP A 1 250 ? 24.903 16.738 32.652 1.00 49.43 269 TRP A C 1
ATOM 3517 O O . TRP A 1 250 ? 24.994 17.681 33.462 1.00 44.14 269 TRP A O 1
ATOM 3538 N N . VAL A 1 251 ? 24.360 15.537 32.933 1.00 40.94 270 VAL A N 1
ATOM 3539 C CA . VAL A 1 251 ? 23.711 15.207 34.212 1.00 48.00 270 VAL A CA 1
ATOM 3540 C C . VAL A 1 251 ? 24.307 13.947 34.846 1.00 46.87 270 VAL A C 1
ATOM 3541 O O . VAL A 1 251 ? 24.364 12.879 34.220 1.00 42.51 270 VAL A O 1
ATOM 3554 N N . LEU A 1 252 ? 24.650 14.044 36.132 1.00 44.19 271 LEU A N 1
ATOM 3555 C CA . LEU A 1 252 ? 25.102 12.891 36.897 1.00 44.57 271 LEU A CA 1
ATOM 3556 C C . LEU A 1 252 ? 23.898 12.270 37.596 1.00 46.80 271 LEU A C 1
ATOM 3557 O O . LEU A 1 252 ? 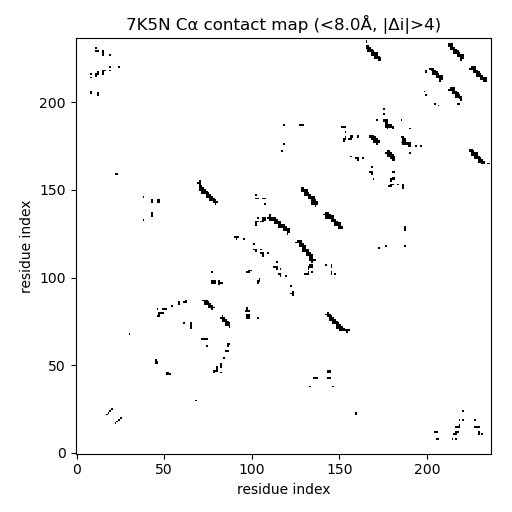23.184 12.961 38.326 1.00 50.69 271 LEU A O 1
ATOM 3573 N N . ILE A 1 253 ? 23.662 10.988 37.364 1.00 47.44 272 ILE A N 1
ATOM 3574 C CA . ILE A 1 253 ? 22.498 10.283 37.893 1.00 43.75 272 ILE A CA 1
ATOM 3575 C C . ILE A 1 253 ? 22.962 9.209 38.864 1.00 48.56 272 ILE A C 1
ATOM 3576 O O . ILE A 1 253 ? 23.691 8.291 38.476 1.00 43.82 272 ILE A O 1
ATOM 3592 N N . SER A 1 254 ? 22.546 9.317 40.148 1.00 46.89 273 SER A N 1
ATOM 3593 C CA . SER A 1 254 ? 22.749 8.235 41.113 1.00 45.30 273 SER A CA 1
ATOM 3594 C C . SER A 1 254 ? 21.441 7.472 41.258 1.00 44.36 273 SER A C 1
ATOM 3595 O O . SER A 1 254 ? 20.401 8.070 41.548 1.00 49.90 273 SER A O 1
ATOM 3603 N N . VAL A 1 255 ? 21.476 6.183 40.989 1.00 45.67 274 VAL A N 1
ATOM 3604 C CA . VAL A 1 255 ? 20.288 5.349 40.946 1.00 43.17 274 VAL A CA 1
ATOM 3605 C C . VAL A 1 255 ? 20.395 4.311 42.054 1.00 52.24 274 VAL A C 1
ATOM 3606 O O . VAL A 1 255 ? 21.425 3.637 42.169 1.00 52.76 274 VAL A O 1
ATOM 3619 N N . LEU A 1 256 ? 19.344 4.183 42.860 1.00 51.91 275 LEU A N 1
ATOM 3620 C CA . LEU A 1 256 ? 19.289 3.177 43.931 1.00 54.38 275 LEU A CA 1
ATOM 3621 C C . LEU A 1 256 ? 18.026 2.331 43.792 1.00 54.14 275 LEU A C 1
ATOM 3622 O O . LEU A 1 256 ? 16.915 2.819 44.062 1.00 59.42 275 LEU A O 1
ATOM 3638 N N . PRO A 1 257 ? 18.143 1.093 43.336 1.00 50.81 276 PRO A N 1
ATOM 3639 C CA . PRO A 1 257 ? 16.945 0.264 43.207 1.00 60.10 276 PRO A CA 1
ATOM 3640 C C . PRO A 1 257 ? 16.363 0.027 44.581 1.00 64.07 276 PRO A C 1
ATOM 3641 O O . PRO A 1 257 ? 17.095 -0.092 45.560 1.00 62.21 276 PRO A O 1
ATOM 3652 N N . ALA A 1 258 ? 15.035 -0.014 44.653 1.00 68.03 277 ALA A N 1
ATOM 3653 C CA . ALA A 1 258 ? 14.358 -0.245 45.920 1.00 70.03 277 ALA A CA 1
ATOM 3654 C C . ALA A 1 258 ? 14.668 -1.634 46.481 1.00 76.57 277 ALA A C 1
ATOM 3655 O O . ALA A 1 258 ? 14.185 -1.991 47.558 1.00 75.68 277 ALA A O 1
ATOM 3662 N N . SER A 1 259 ? 15.478 -2.419 45.772 1.00 77.57 278 SER A N 1
ATOM 3663 C CA . SER A 1 259 ? 16.114 -3.617 46.326 1.00 76.28 278 SER A CA 1
ATOM 3664 C C . SER A 1 259 ? 17.298 -3.186 47.195 1.00 78.45 278 SER A C 1
ATOM 3665 O O . SER A 1 259 ? 18.370 -2.858 46.681 1.00 81.70 278 SER A O 1
ATOM 3673 N N . SER A 1 260 ? 17.127 -3.188 48.519 1.00 84.12 279 SER A N 1
ATOM 3674 C CA . SER A 1 260 ? 18.139 -2.587 49.382 1.00 73.32 279 SER A CA 1
ATOM 3675 C C . SER A 1 260 ? 18.144 -3.195 50.783 1.00 84.43 279 SER A C 1
ATOM 3676 O O . SER A 1 260 ? 17.223 -2.964 51.583 1.00 70.23 279 SER A O 1
ATOM 3684 N N . ILE A 1 261 ? 19.192 -3.988 51.055 1.00 85.56 280 ILE A N 1
ATOM 3685 C CA . ILE A 1 261 ? 19.732 -4.253 52.396 1.00 87.15 280 ILE A CA 1
ATOM 3686 C C . ILE A 1 261 ? 18.972 -3.613 53.547 1.00 75.63 280 ILE A C 1
ATOM 3687 O O . ILE A 1 261 ? 19.137 -4.001 54.705 1.00 79.05 280 ILE A O 1
#

Radius of gyration: 20.17 Å; Cα contacts (8 Å, |Δi|>4): 418; chains: 1; bounding box: 50×41×59 Å

B-factor: mean 62.96, std 14.85, range [35.5, 141.91]

Secondary structure (DSSP, 8-state):
--HHHHHHHHHHHHHHHHIIIIIIHHHHHHHHHHHHHHHHT--GGGTSSSS--SHHHHHHHHHHHHTT-TTEEEEEEEETTS-EEEES-----SS--GGGSHHHHHHHTTTTSEEEPPPEE-TTT--EEEEEEEEEE-SSS-EEEEEEEEE--HHHHHHHHTT-SSSEEEEE-TTSBEEE-SSGGGTTSB-S-GGGGGG--SSEEEEEETTTTEEEEEEE-SSSS-EEEEEEES---

Foldseek 3Di:
DCCVVVVVLVVLQVVLVVCQPPPVVVVVVVVVVVVVVLVVVDDLVQQLDLHGPPLVPNQVVQVVVCVVVVFFDKWWKAFPSRDIRMPPDDDDDPPDRPCPDQQNVVQLVVAPDKDKGQWDADRPPGDTWIKIKHFDADPPSDRGIMTMTTGQCQVVQCVQAVVDDQKGKWKAALQQQTRHTPDSVRHSHHHPDNVCVVVCPDQWDWDADPVQRKIWTWGARDPGRMIMIIIGHPPDD